Protein AF-A0A5N5SQH8-F1 (afdb_monomer_lite)

Secondary structure (DSSP, 8-state):
-EEGGG--SSPEEEEE-GGG-EE-BTT--S-EEHHHHHHHHTT-TTTTTTGGGTTT-S-EEEEE-TT--EEEETTTEEBSTT---TT--SEE-----S-HHHHHHHHHHHHHHHGGGSSSTT---------HHHHT--TTSS---B-SS-SSGGGSB--S-SHHHHHHHHTT------EEEE---TTTTTTSSEEEE---------SS--HHHHHHHHHHHHHHTTPPB-SS--TT-B-PPP----

Radius of gyration: 25.27 Å; chains: 1; bounding box: 53×50×73 Å

Structure (mmCIF, N/CA/C/O backbone):
data_AF-A0A5N5SQH8-F1
#
_entry.id   AF-A0A5N5SQH8-F1
#
loop_
_atom_site.group_PDB
_atom_site.id
_atom_site.type_symbol
_atom_site.label_atom_id
_atom_site.label_alt_id
_atom_site.label_comp_id
_atom_site.label_asym_id
_atom_site.label_entity_id
_atom_site.label_seq_id
_atom_site.pdbx_PDB_ins_code
_atom_site.Cartn_x
_atom_site.Cartn_y
_atom_site.Cartn_z
_atom_site.occupancy
_atom_site.B_iso_or_equiv
_atom_site.auth_seq_id
_atom_site.auth_comp_id
_atom_site.auth_asym_id
_atom_site.auth_atom_id
_atom_site.pdbx_PDB_model_num
ATOM 1 N N . THR A 1 1 ? -1.188 -4.095 4.494 1.00 91.12 1 THR A N 1
ATOM 2 C CA . THR A 1 1 ? -1.548 -5.490 4.192 1.00 91.12 1 THR A CA 1
ATOM 3 C C . THR A 1 1 ? -3.014 -5.702 4.494 1.00 91.12 1 THR A C 1
ATOM 5 O O . THR A 1 1 ? -3.526 -5.171 5.485 1.00 91.12 1 THR A O 1
ATOM 8 N N . HIS A 1 2 ? -3.675 -6.482 3.645 1.00 95.19 2 HIS A N 1
ATOM 9 C CA . HIS A 1 2 ? -5.119 -6.681 3.611 1.00 95.19 2 HIS A CA 1
ATOM 10 C C . HIS A 1 2 ? -5.458 -8.151 3.328 1.00 95.19 2 HIS A C 1
ATOM 12 O O . HIS A 1 2 ? -4.729 -8.823 2.599 1.00 95.19 2 HIS A O 1
ATOM 18 N N . ASP A 1 3 ? -6.565 -8.647 3.881 1.00 96.81 3 ASP A N 1
ATOM 19 C CA . ASP A 1 3 ? -7.138 -9.938 3.485 1.00 96.81 3 ASP A CA 1
ATOM 20 C C . ASP A 1 3 ? -7.794 -9.800 2.101 1.00 96.81 3 ASP A C 1
ATOM 22 O O . ASP A 1 3 ? -8.829 -9.139 1.966 1.00 96.81 3 ASP A O 1
ATOM 26 N N . LEU A 1 4 ? -7.172 -10.389 1.074 1.00 95.06 4 LEU A N 1
ATOM 27 C CA . LEU A 1 4 ? -7.620 -10.266 -0.315 1.00 95.06 4 LEU A CA 1
ATOM 28 C C . LEU A 1 4 ? -8.998 -10.908 -0.526 1.00 95.06 4 LEU A C 1
ATOM 30 O O . LEU A 1 4 ? -9.766 -10.421 -1.347 1.00 95.06 4 LEU A O 1
ATOM 34 N N . ASP A 1 5 ? -9.354 -11.933 0.255 1.00 95.81 5 ASP A N 1
ATOM 35 C CA . ASP A 1 5 ? -10.638 -12.636 0.119 1.00 95.81 5 ASP A CA 1
ATOM 36 C C . ASP A 1 5 ? -11.835 -11.780 0.573 1.00 95.81 5 ASP A C 1
ATOM 38 O O . ASP A 1 5 ? -12.992 -12.140 0.350 1.00 95.81 5 ASP A O 1
ATOM 42 N N . THR A 1 6 ? -11.567 -10.649 1.233 1.00 95.50 6 THR A N 1
ATOM 43 C CA . THR A 1 6 ? -12.593 -9.739 1.763 1.00 95.50 6 THR A CA 1
ATOM 44 C C . THR A 1 6 ? -12.805 -8.486 0.922 1.00 95.50 6 THR A C 1
ATOM 46 O O . THR A 1 6 ? -13.762 -7.763 1.180 1.00 95.50 6 THR A O 1
ATOM 49 N N . ILE A 1 7 ? -11.946 -8.231 -0.067 1.00 94.81 7 ILE A N 1
ATOM 50 C CA . ILE A 1 7 ? -11.904 -6.989 -0.850 1.00 94.81 7 ILE A CA 1
ATOM 51 C C . ILE A 1 7 ? -12.015 -7.292 -2.347 1.00 94.81 7 ILE A C 1
ATOM 53 O O . ILE A 1 7 ? -11.748 -8.408 -2.784 1.00 9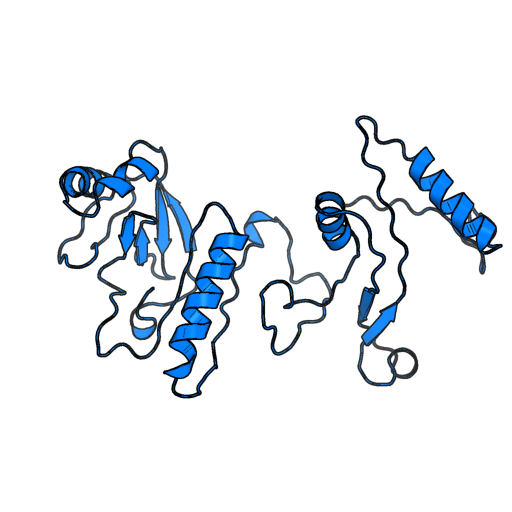4.81 7 ILE A O 1
ATOM 57 N N . ASP A 1 8 ? -12.379 -6.293 -3.153 1.00 93.25 8 ASP A N 1
ATOM 58 C CA . ASP A 1 8 ? -12.598 -6.486 -4.591 1.00 93.25 8 ASP A CA 1
ATOM 59 C C . ASP A 1 8 ? -11.982 -5.338 -5.416 1.00 93.25 8 ASP A C 1
ATOM 61 O O . ASP A 1 8 ? -12.378 -4.178 -5.294 1.00 93.25 8 ASP A O 1
ATOM 65 N N . GLY A 1 9 ? -10.977 -5.636 -6.246 1.00 87.81 9 GLY A N 1
ATOM 66 C CA . GLY A 1 9 ? -10.279 -4.635 -7.076 1.00 87.81 9 GLY A CA 1
ATOM 67 C C . GLY A 1 9 ? -11.083 -4.246 -8.327 1.00 87.81 9 GLY A C 1
ATOM 68 O O . GLY A 1 9 ? -11.973 -4.988 -8.687 1.00 87.81 9 GLY A O 1
ATOM 69 N N . PRO A 1 10 ? -10.817 -3.164 -9.077 1.00 90.62 10 PRO A N 1
ATOM 70 C CA . PRO A 1 10 ? -9.641 -2.320 -8.978 1.00 90.62 10 PRO A CA 1
ATOM 71 C C . PRO A 1 10 ? -9.636 -1.513 -7.686 1.00 90.62 10 PRO A C 1
ATOM 73 O O . PRO A 1 10 ? -10.684 -1.145 -7.159 1.00 90.62 10 PRO A O 1
ATOM 76 N N . PHE A 1 11 ? -8.432 -1.263 -7.184 1.00 89.06 11 PHE A N 1
ATOM 77 C CA . PHE A 1 11 ? -8.211 -0.456 -5.995 1.00 89.06 11 PHE A CA 1
ATOM 78 C C . PHE A 1 11 ? -7.797 0.954 -6.401 1.00 89.06 11 PHE A C 1
ATOM 80 O O . PHE A 1 11 ? -7.049 1.135 -7.361 1.00 89.06 11 PHE A O 1
ATOM 87 N N . THR A 1 12 ? -8.253 1.957 -5.661 1.00 90.19 12 THR A N 1
ATOM 88 C CA . THR A 1 12 ? -7.940 3.363 -5.933 1.00 90.19 12 THR A CA 1
ATOM 89 C C . THR A 1 12 ? -7.164 3.959 -4.773 1.00 90.19 12 THR A C 1
ATOM 91 O O . THR A 1 12 ? -7.601 3.867 -3.627 1.00 90.19 12 THR A O 1
ATOM 94 N N . TYR A 1 13 ? -6.041 4.608 -5.077 1.00 89.38 13 TYR A N 1
ATOM 95 C CA . TYR A 1 13 ? -5.303 5.451 -4.141 1.00 89.38 13 TYR A CA 1
ATOM 96 C C . TYR A 1 13 ? -5.558 6.924 -4.471 1.00 89.38 13 TYR A C 1
ATOM 98 O O . TYR A 1 13 ? -5.129 7.415 -5.513 1.00 89.38 13 TYR A O 1
ATOM 106 N N . ASP A 1 14 ? -6.261 7.622 -3.584 1.00 87.62 14 ASP A N 1
ATOM 107 C CA . ASP A 1 14 ? -6.713 9.006 -3.779 1.00 87.62 14 ASP A CA 1
ATOM 108 C C . ASP A 1 14 ? -6.474 9.837 -2.504 1.00 87.62 14 ASP A C 1
ATOM 110 O O . ASP A 1 14 ? -6.107 9.296 -1.460 1.00 87.62 14 ASP A O 1
ATOM 114 N N . ALA A 1 15 ? -6.671 11.155 -2.564 1.00 89.38 15 ALA A N 1
ATOM 115 C CA . ALA A 1 15 ? -6.632 12.046 -1.413 1.00 89.38 15 ALA A CA 1
ATOM 116 C C . ALA A 1 15 ? -7.918 12.882 -1.320 1.00 89.38 15 ALA A C 1
ATOM 118 O O . ALA A 1 15 ? -8.233 13.674 -2.206 1.00 89.38 15 ALA A O 1
ATOM 119 N N . GLN A 1 16 ? -8.653 12.751 -0.211 1.00 91.44 16 GLN A N 1
ATOM 120 C CA . GLN A 1 16 ? -9.957 13.401 -0.030 1.00 91.44 16 GLN A CA 1
ATOM 121 C C . GLN A 1 16 ? -10.001 14.278 1.225 1.00 91.44 16 GLN A C 1
ATOM 123 O O . GLN A 1 16 ? -9.260 14.029 2.178 1.00 91.44 16 GLN A O 1
ATOM 128 N N . PRO A 1 17 ? -10.879 15.300 1.271 1.00 95.50 17 PRO A N 1
ATOM 129 C CA . PRO A 1 17 ? -11.094 16.066 2.489 1.00 95.50 17 PRO A CA 1
ATOM 130 C C . PRO A 1 17 ? -11.517 15.141 3.638 1.00 95.50 17 PRO A C 1
ATOM 132 O O . PRO A 1 17 ? -12.389 14.291 3.429 1.00 95.50 17 PRO A O 1
ATOM 135 N N . PRO A 1 18 ? -10.994 15.326 4.860 1.00 94.25 18 PRO A N 1
ATOM 136 C CA . PRO A 1 18 ? -11.192 14.382 5.963 1.00 94.25 18 PRO A CA 1
ATOM 137 C C . PRO A 1 18 ? -12.666 14.143 6.306 1.00 94.25 18 PRO A C 1
ATOM 139 O O . PRO A 1 18 ? -13.082 13.018 6.565 1.00 94.25 18 PRO A O 1
ATOM 142 N N . LYS A 1 19 ? -13.495 15.185 6.177 1.00 94.50 19 LYS A N 1
ATOM 143 C CA . LYS A 1 19 ? -14.950 15.136 6.397 1.00 94.50 19 LYS A CA 1
ATOM 144 C C . LYS A 1 19 ? -15.709 14.216 5.432 1.00 94.50 19 LYS A C 1
ATOM 146 O O . LYS A 1 19 ? -16.852 13.866 5.721 1.00 94.50 19 LYS A O 1
ATOM 151 N N . LYS A 1 20 ? -15.114 13.879 4.280 1.00 94.56 20 LYS A N 1
ATOM 152 C CA . LYS A 1 20 ?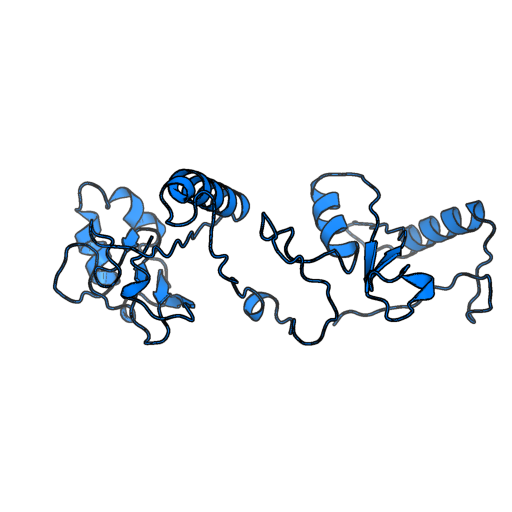 -15.686 12.987 3.256 1.00 94.56 20 LYS A CA 1
ATOM 153 C C . LYS A 1 20 ? -15.228 11.533 3.406 1.00 94.56 20 LYS A C 1
ATOM 155 O O . LYS A 1 20 ? -15.736 10.664 2.702 1.00 94.56 20 LYS A O 1
ATOM 160 N N . ILE A 1 21 ? -14.288 11.256 4.307 1.00 96.00 21 ILE A N 1
ATOM 161 C CA . ILE A 1 21 ? -13.777 9.908 4.541 1.00 96.00 21 ILE A CA 1
ATOM 162 C C . ILE A 1 21 ? -14.471 9.356 5.783 1.00 96.00 21 ILE A C 1
ATOM 164 O O . ILE A 1 21 ? -14.394 9.938 6.862 1.00 96.00 21 ILE A O 1
ATOM 168 N N . THR A 1 22 ? -15.181 8.243 5.628 1.00 95.88 22 THR A N 1
ATOM 169 C CA . THR A 1 22 ? -15.853 7.531 6.720 1.00 95.88 22 THR A CA 1
ATOM 170 C C . THR A 1 22 ? -15.589 6.048 6.557 1.00 95.88 22 THR A C 1
ATOM 172 O O . THR A 1 22 ? -15.770 5.519 5.459 1.00 95.88 22 THR A O 1
ATOM 175 N N . PHE A 1 23 ? -15.116 5.406 7.622 1.00 95.81 23 PHE A N 1
ATOM 176 C CA . PHE A 1 23 ? -14.808 3.981 7.615 1.00 95.81 23 PHE A CA 1
ATOM 177 C C . PHE A 1 23 ? -14.734 3.404 9.027 1.00 95.81 23 PHE A C 1
ATOM 179 O O . PHE A 1 23 ? -14.730 4.144 10.011 1.00 95.81 23 PHE A O 1
ATOM 186 N N . ILE A 1 24 ? -14.657 2.076 9.110 1.00 96.31 24 ILE A N 1
ATOM 187 C CA . ILE A 1 24 ? -14.438 1.343 10.358 1.00 96.31 24 ILE A CA 1
ATOM 188 C C . ILE A 1 24 ? -12.931 1.063 10.487 1.00 96.31 24 ILE A C 1
ATOM 190 O O . ILE A 1 24 ? -12.417 0.218 9.746 1.00 96.31 24 ILE A O 1
ATOM 194 N N . PRO A 1 25 ? -12.201 1.744 11.386 1.00 95.00 25 PRO A N 1
ATOM 195 C CA . PRO A 1 25 ? -10.772 1.526 11.581 1.00 95.00 25 PRO A CA 1
ATOM 196 C C . PRO A 1 25 ? -10.499 0.185 12.266 1.00 95.00 25 PRO A C 1
ATOM 198 O O . PRO A 1 25 ? -11.374 -0.401 12.906 1.00 95.00 25 PRO A O 1
ATOM 201 N N . LEU A 1 26 ? -9.266 -0.303 12.132 1.00 93.06 26 LEU A N 1
ATOM 202 C CA . LEU A 1 26 ? -8.832 -1.590 12.667 1.00 93.06 26 LEU A CA 1
ATOM 203 C C . LEU A 1 26 ? -9.224 -1.767 14.145 1.00 93.06 26 LEU A C 1
ATOM 205 O O . LEU A 1 26 ? -9.002 -0.883 14.970 1.00 93.06 26 LEU A O 1
ATOM 209 N N . ASN A 1 27 ? -9.768 -2.941 14.481 1.00 88.94 27 ASN A N 1
ATOM 210 C CA . ASN A 1 27 ? -10.212 -3.301 15.835 1.00 88.94 27 ASN A CA 1
ATOM 211 C C . ASN A 1 27 ? -11.369 -2.451 16.390 1.00 88.94 27 ASN A C 1
ATOM 213 O O . ASN A 1 27 ? -11.591 -2.440 17.600 1.00 88.94 27 ASN A O 1
ATOM 217 N N . ARG A 1 28 ? -12.131 -1.774 15.526 1.00 90.94 28 ARG A N 1
ATOM 218 C CA . ARG A 1 28 ? -13.393 -1.115 15.885 1.00 90.94 28 ARG A CA 1
ATOM 219 C C . ARG A 1 28 ? -14.572 -1.754 15.154 1.00 90.94 28 ARG A C 1
ATOM 221 O O . ARG A 1 28 ? -14.402 -2.493 14.186 1.00 90.94 28 ARG A O 1
ATOM 228 N N . SER A 1 29 ? -15.771 -1.466 15.649 1.00 91.12 29 SER A N 1
ATOM 229 C CA . SER A 1 29 ? -17.049 -1.933 15.096 1.00 91.12 29 SER A CA 1
ATOM 230 C C . SER A 1 29 ? -17.882 -0.818 14.465 1.00 91.12 29 SER A C 1
ATOM 232 O O . SER A 1 29 ? -18.813 -1.106 13.720 1.00 91.12 29 SER A O 1
ATOM 234 N N . GLU A 1 30 ? -17.569 0.442 14.762 1.00 93.81 30 GLU A N 1
ATOM 235 C CA . GLU A 1 30 ? -18.372 1.593 14.353 1.00 93.81 30 GLU A CA 1
ATOM 236 C C . GLU A 1 30 ? -17.671 2.419 13.278 1.00 93.81 30 GLU A C 1
ATOM 238 O O . GLU A 1 30 ? -16.442 2.511 13.231 1.00 93.81 30 GLU A O 1
ATOM 243 N N . ASN A 1 31 ? -18.478 3.016 12.400 1.00 95.00 31 ASN A N 1
ATOM 244 C CA . ASN A 1 31 ? -17.997 3.947 11.391 1.00 95.00 31 ASN A CA 1
ATOM 245 C C . ASN A 1 31 ? -17.657 5.288 12.036 1.00 95.00 31 ASN A C 1
ATOM 247 O O . ASN A 1 31 ? -18.469 5.858 12.762 1.00 95.00 31 ASN A O 1
ATOM 251 N N . ILE A 1 32 ? -16.494 5.825 11.688 1.00 96.06 32 ILE A N 1
ATOM 252 C CA . ILE A 1 32 ? -16.019 7.121 12.162 1.00 96.06 32 ILE A CA 1
ATOM 253 C C . ILE A 1 32 ? -15.475 7.933 10.988 1.00 96.06 32 ILE A C 1
ATOM 255 O O . ILE A 1 32 ? -14.986 7.390 9.991 1.00 96.06 32 ILE A O 1
ATOM 259 N N . LYS A 1 33 ? -15.603 9.256 11.085 1.00 96.56 33 LYS A N 1
ATOM 260 C CA . LYS A 1 33 ? -15.020 10.179 10.112 1.00 96.56 33 LYS A CA 1
ATOM 261 C C . LYS A 1 33 ? -13.533 10.376 10.377 1.00 96.56 33 LYS A C 1
ATOM 263 O O . LYS A 1 33 ? -13.100 10.341 11.524 1.00 96.56 33 LYS A O 1
ATOM 268 N N . ALA A 1 34 ? -12.751 10.608 9.326 1.00 95.25 34 ALA A N 1
ATOM 269 C CA . ALA A 1 34 ? -11.297 10.691 9.456 1.00 95.25 34 ALA A CA 1
ATOM 270 C C . ALA A 1 34 ? -10.802 11.903 10.274 1.00 95.25 34 ALA A C 1
ATOM 272 O O . ALA A 1 34 ? -9.727 11.830 10.863 1.00 95.25 34 ALA A O 1
ATOM 273 N N . ASP A 1 35 ? -11.562 13.003 10.329 1.00 93.75 35 ASP A N 1
ATOM 274 C CA . ASP A 1 35 ? -11.264 14.149 11.200 1.00 93.75 35 ASP A CA 1
ATOM 275 C C . ASP A 1 35 ? -11.399 13.778 12.681 1.00 93.75 35 ASP A C 1
ATOM 277 O O . ASP A 1 35 ? -10.433 13.908 13.431 1.00 93.75 35 ASP A O 1
ATOM 281 N N . LEU A 1 36 ? -12.552 13.226 13.067 1.00 94.75 36 LEU A N 1
ATOM 282 C CA . LEU A 1 36 ? -12.815 12.773 14.438 1.00 94.75 36 LEU A CA 1
ATOM 283 C C . LEU A 1 36 ? -11.863 11.644 14.857 1.00 94.75 36 LEU A C 1
ATOM 285 O O . LEU A 1 36 ? -11.343 11.641 15.970 1.00 94.75 36 LEU A O 1
ATOM 289 N N . LEU A 1 37 ? -11.567 10.720 13.939 1.00 94.50 37 LEU A N 1
ATOM 290 C CA . LEU A 1 37 ? -10.634 9.624 14.185 1.00 94.50 37 LEU A CA 1
ATOM 291 C C . LEU A 1 37 ? -9.242 10.133 14.581 1.00 94.50 37 LEU A C 1
ATOM 293 O O . LEU A 1 37 ? -8.651 9.614 15.519 1.00 94.50 37 LEU A O 1
ATOM 297 N N . LEU A 1 38 ? -8.697 11.141 13.894 1.00 93.50 38 LEU A N 1
ATOM 298 C CA . LEU A 1 38 ? -7.370 11.671 14.233 1.00 93.50 38 LEU A CA 1
ATOM 299 C C . LEU A 1 38 ? -7.348 12.458 15.543 1.00 93.50 38 LEU A C 1
ATOM 301 O O . LEU A 1 38 ? -6.296 12.535 16.181 1.00 93.50 38 LEU A O 1
ATOM 305 N N . GLU A 1 39 ? -8.471 13.055 15.943 1.00 93.25 39 GLU A N 1
ATOM 306 C CA . GLU A 1 39 ? -8.604 13.658 17.269 1.00 93.25 39 GLU A CA 1
ATOM 307 C C . GLU A 1 39 ? -8.508 12.579 18.352 1.00 93.25 39 GLU A C 1
ATOM 309 O O . GLU A 1 39 ? -7.665 12.691 19.243 1.00 93.25 39 GLU A O 1
ATOM 314 N N . GLU A 1 40 ? -9.254 11.479 18.217 1.00 92.38 40 GLU A N 1
ATOM 315 C CA . GLU A 1 40 ? -9.176 10.346 19.148 1.00 92.38 40 GLU A CA 1
ATOM 316 C C . GLU A 1 40 ? -7.780 9.704 19.171 1.00 92.38 40 GLU A C 1
ATOM 318 O O . GLU A 1 40 ? -7.197 9.497 20.238 1.00 92.38 40 GLU A O 1
ATOM 323 N N . LEU A 1 41 ? -7.202 9.444 17.994 1.00 92.88 41 LEU A N 1
ATOM 324 C CA . LEU A 1 41 ? -5.882 8.821 17.865 1.00 92.88 41 LEU A CA 1
ATOM 325 C C . LEU A 1 41 ? -4.737 9.715 18.355 1.00 92.88 41 LEU A C 1
ATOM 327 O O . LEU A 1 41 ? -3.644 9.212 18.611 1.00 92.88 41 LEU A O 1
ATOM 331 N N . SER A 1 42 ? -4.959 11.021 18.536 1.00 92.38 42 SER A N 1
ATOM 332 C CA . SER A 1 42 ? -3.943 11.911 19.113 1.00 92.38 42 SER A CA 1
ATOM 333 C C . SER A 1 42 ? -3.655 11.620 20.592 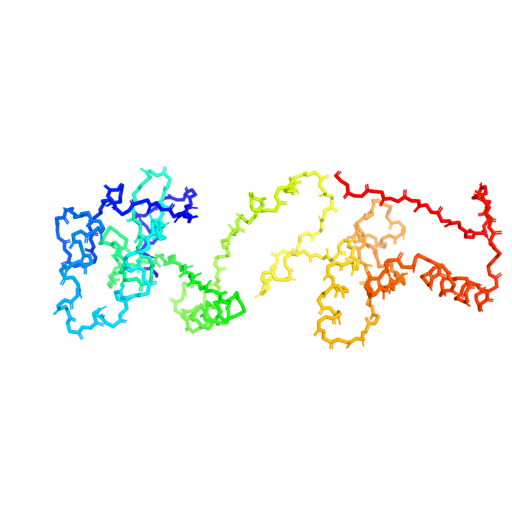1.00 92.38 42 SER A C 1
ATOM 335 O O . SER A 1 42 ? -2.596 11.994 21.100 1.00 92.38 42 SER A O 1
ATOM 337 N N . HIS A 1 43 ? -4.562 10.901 21.259 1.00 91.12 43 HIS A N 1
ATOM 338 C CA . HIS A 1 43 ? -4.407 10.427 22.632 1.00 91.12 43 HIS A CA 1
ATOM 339 C C . HIS A 1 43 ? -3.986 8.950 22.721 1.00 91.12 43 HIS A C 1
ATOM 341 O O . HIS A 1 43 ? -3.754 8.453 23.823 1.00 91.12 43 HIS A O 1
ATOM 347 N N . ASP A 1 44 ? -3.865 8.250 21.588 1.00 92.81 44 ASP A N 1
ATOM 348 C CA . ASP A 1 44 ? -3.463 6.843 21.540 1.00 92.81 44 ASP A CA 1
ATOM 349 C C . ASP A 1 44 ? -1.966 6.674 21.846 1.00 92.81 44 ASP A C 1
ATOM 351 O O . ASP A 1 44 ? -1.127 7.449 21.386 1.00 92.81 44 ASP A O 1
ATOM 355 N N . SER A 1 45 ? -1.599 5.647 22.615 1.00 90.56 45 SER A N 1
ATOM 356 C CA . SER A 1 45 ? -0.209 5.438 23.040 1.00 90.56 45 SER A CA 1
ATOM 357 C C . SER A 1 45 ? 0.744 5.098 21.894 1.00 90.56 45 SER A C 1
ATOM 359 O O . SER A 1 45 ? 1.929 5.412 21.991 1.00 90.56 45 SER A O 1
ATOM 361 N N . HIS A 1 46 ? 0.248 4.473 20.825 1.00 89.06 46 HIS A N 1
ATOM 362 C CA . HIS A 1 46 ? 1.053 3.991 19.703 1.00 89.06 46 HIS A CA 1
ATOM 363 C C . HIS A 1 46 ? 0.891 4.857 18.456 1.00 89.06 46 HIS A C 1
ATOM 365 O O . HIS A 1 46 ? 1.861 5.085 17.735 1.00 89.06 46 HIS A O 1
ATOM 371 N N . LEU A 1 47 ? -0.323 5.344 18.192 1.00 91.75 47 LEU A N 1
ATOM 372 C CA . LEU A 1 47 ? -0.639 6.032 16.941 1.00 91.75 47 LEU A CA 1
ATOM 373 C C . LEU A 1 47 ? -0.442 7.551 17.001 1.00 91.75 47 LEU A C 1
ATOM 375 O O . LEU A 1 47 ? -0.276 8.171 15.947 1.00 91.75 47 LEU A O 1
ATOM 379 N N . ARG A 1 48 ? -0.368 8.154 18.199 1.00 92.69 48 ARG A N 1
ATOM 380 C CA . ARG A 1 48 ? -0.206 9.613 18.361 1.00 92.69 48 ARG A CA 1
ATOM 381 C C . ARG A 1 48 ? 1.008 10.197 17.637 1.00 92.69 48 ARG A C 1
ATOM 383 O O . ARG A 1 48 ? 0.969 11.355 17.243 1.00 92.69 48 ARG A O 1
ATOM 390 N N . GLU A 1 49 ? 2.077 9.421 17.463 1.00 93.56 49 GLU A N 1
ATOM 391 C CA . GLU A 1 49 ? 3.314 9.874 16.810 1.00 93.56 49 GLU A CA 1
ATOM 392 C C . GLU A 1 49 ? 3.153 10.006 15.288 1.00 93.56 49 GLU A C 1
ATOM 394 O O . GLU A 1 49 ? 3.816 10.834 14.666 1.00 93.56 49 GLU A O 1
ATOM 399 N N . TYR A 1 50 ? 2.227 9.246 14.694 1.00 92.38 50 TYR A N 1
ATOM 400 C CA . TYR A 1 50 ? 1.961 9.257 13.253 1.00 92.38 50 TYR A CA 1
ATOM 401 C C . TYR A 1 50 ? 0.870 10.256 12.862 1.00 92.38 50 TYR A C 1
ATOM 403 O O . TYR A 1 50 ? 0.866 10.753 11.736 1.00 92.38 50 TYR A O 1
ATOM 411 N N . VAL A 1 51 ? -0.035 10.597 13.787 1.00 93.88 51 VAL A N 1
ATOM 412 C CA . VAL A 1 51 ? -1.132 11.557 13.570 1.00 93.88 51 VAL A CA 1
ATOM 413 C C . VAL A 1 51 ? -0.657 12.877 12.923 1.00 93.88 51 VAL A C 1
ATOM 415 O O . VAL A 1 51 ? -1.254 13.273 11.917 1.00 93.88 51 VAL A O 1
ATOM 418 N N . PRO A 1 52 ? 0.432 13.536 13.379 1.00 94.31 52 PRO A N 1
ATOM 419 C CA . PRO A 1 52 ? 0.918 14.786 12.784 1.00 94.31 52 PRO A CA 1
ATOM 420 C C . PRO A 1 52 ? 1.359 14.686 11.317 1.00 94.31 52 PRO A C 1
ATOM 422 O O . PRO A 1 52 ? 1.511 15.714 10.663 1.00 94.31 52 PRO A O 1
ATOM 425 N N . ILE A 1 53 ? 1.571 13.479 10.772 1.00 90.38 53 ILE A N 1
ATOM 426 C CA . ILE A 1 53 ? 2.013 13.307 9.378 1.00 90.38 53 ILE A CA 1
ATOM 427 C C . ILE A 1 53 ? 0.954 13.821 8.398 1.00 90.38 53 ILE A C 1
ATOM 429 O O . ILE A 1 53 ? 1.295 14.373 7.344 1.00 90.38 53 ILE A O 1
ATOM 433 N N . ILE A 1 54 ? -0.325 13.629 8.731 1.00 91.00 54 ILE A N 1
ATOM 434 C CA . ILE A 1 54 ? -1.443 14.051 7.882 1.00 91.00 54 ILE A CA 1
ATOM 435 C C . ILE A 1 54 ? -2.399 15.026 8.561 1.00 91.00 54 ILE A C 1
ATOM 437 O O . ILE A 1 54 ? -3.109 15.717 7.840 1.00 91.00 54 ILE A O 1
ATOM 441 N N . LYS A 1 55 ? -2.408 15.123 9.897 1.00 90.06 55 LYS A N 1
ATOM 442 C CA . LYS A 1 55 ? -3.281 16.056 10.621 1.00 90.06 55 LYS A CA 1
ATOM 443 C C . LYS A 1 55 ? -3.109 17.489 10.098 1.00 90.06 55 LYS A C 1
ATOM 445 O O . LYS A 1 55 ? -2.011 17.898 9.732 1.00 90.06 55 LYS A O 1
ATOM 450 N N . ASP A 1 56 ? -4.224 18.209 10.002 1.00 89.44 56 ASP A N 1
ATOM 451 C CA . ASP A 1 56 ? -4.334 19.590 9.500 1.00 89.44 56 ASP A CA 1
ATOM 452 C C . ASP A 1 56 ? -4.049 19.784 7.998 1.00 89.44 56 ASP A C 1
ATOM 454 O O . ASP A 1 56 ? -4.156 20.899 7.479 1.00 89.44 56 ASP A O 1
ATOM 458 N N . LYS A 1 57 ? -3.755 18.710 7.251 1.00 91.50 57 LYS A N 1
ATOM 459 C CA . LYS A 1 57 ? -3.680 18.778 5.786 1.00 91.50 57 LYS A CA 1
ATOM 460 C C . LYS A 1 57 ? -5.081 18.866 5.167 1.00 91.50 57 LYS A C 1
ATOM 462 O O . LYS A 1 57 ? -6.023 18.257 5.672 1.00 91.50 57 LYS A O 1
ATOM 467 N N . PRO A 1 58 ? -5.234 19.567 4.027 1.00 91.88 58 PRO A N 1
ATOM 468 C CA . PRO A 1 58 ? -6.536 19.729 3.375 1.00 91.88 58 PRO A CA 1
ATOM 469 C C . PRO A 1 58 ? -7.117 18.415 2.832 1.00 91.88 58 PRO A C 1
ATOM 471 O O . PRO A 1 58 ? -8.335 18.291 2.704 1.00 91.88 58 PRO A O 1
ATOM 474 N N . PHE A 1 59 ? -6.257 17.441 2.525 1.00 93.06 59 PHE A N 1
ATOM 475 C CA . PHE A 1 59 ? -6.629 16.139 1.981 1.00 93.06 59 PHE A CA 1
ATOM 476 C C . PHE A 1 59 ? -5.848 15.032 2.680 1.00 93.06 59 PHE A C 1
ATOM 478 O O . PHE A 1 59 ? -4.639 15.172 2.891 1.00 93.06 59 PHE A O 1
ATOM 485 N N . TYR A 1 60 ? -6.527 13.932 3.002 1.00 94.06 60 TYR A N 1
ATOM 486 C CA . TYR A 1 60 ? -5.913 12.730 3.557 1.00 94.06 60 TYR A CA 1
ATOM 487 C C . TYR A 1 60 ? -5.898 11.620 2.515 1.00 94.06 60 TYR A C 1
ATOM 489 O O . TYR A 1 60 ? -6.900 11.443 1.814 1.00 94.06 60 TYR A O 1
ATOM 497 N N . PRO A 1 61 ? -4.786 10.877 2.411 1.00 93.38 61 PRO A N 1
ATOM 498 C CA . PRO A 1 61 ? -4.694 9.767 1.483 1.00 93.38 61 PRO A CA 1
ATOM 499 C C . PRO A 1 61 ? -5.603 8.626 1.949 1.00 93.38 61 PRO A C 1
ATOM 501 O O . PRO A 1 61 ? -5.713 8.346 3.142 1.00 93.38 61 PRO A O 1
ATOM 504 N N . VAL A 1 62 ? -6.248 7.960 1.002 1.00 94.06 62 VAL A N 1
ATOM 505 C CA . VAL A 1 62 ? -7.191 6.875 1.253 1.00 94.06 62 VAL A CA 1
ATOM 506 C C . VAL A 1 62 ? -7.057 5.828 0.157 1.00 94.06 62 VAL A C 1
ATOM 508 O O . VAL A 1 62 ? -6.910 6.166 -1.018 1.00 94.06 62 VAL A O 1
ATOM 511 N N . ILE A 1 63 ? -7.106 4.556 0.548 1.00 93.88 63 ILE A N 1
ATOM 512 C CA . ILE A 1 63 ? -7.187 3.435 -0.389 1.00 93.88 63 ILE A CA 1
ATOM 513 C C . ILE A 1 63 ? -8.609 2.885 -0.359 1.00 93.88 63 ILE A C 1
ATOM 515 O O . ILE A 1 63 ? -9.165 2.675 0.724 1.00 93.88 63 ILE A O 1
ATOM 519 N N . ARG A 1 64 ? -9.199 2.662 -1.534 1.00 93.25 64 ARG A N 1
ATOM 520 C CA . ARG A 1 64 ? -10.546 2.101 -1.695 1.00 93.25 64 ARG A CA 1
ATOM 521 C C . ARG A 1 64 ? -10.559 0.912 -2.639 1.00 93.25 64 ARG A C 1
ATOM 523 O O . ARG A 1 64 ? -9.686 0.798 -3.491 1.00 93.25 64 ARG A O 1
ATOM 530 N N . ASP A 1 65 ? -11.563 0.066 -2.484 1.00 93.44 65 ASP A N 1
ATOM 531 C CA . ASP A 1 65 ? -11.899 -1.003 -3.422 1.00 93.44 65 ASP A CA 1
ATOM 532 C C . ASP A 1 65 ? -12.893 -0.528 -4.503 1.00 93.44 65 ASP A C 1
ATOM 534 O O . ASP A 1 65 ? -13.314 0.638 -4.504 1.00 93.44 65 ASP A O 1
ATOM 538 N N . ARG A 1 66 ? -13.304 -1.426 -5.411 1.00 90.81 66 ARG A N 1
ATOM 539 C CA . ARG A 1 66 ? -14.240 -1.090 -6.500 1.00 90.81 66 ARG A CA 1
ATOM 540 C C . ARG A 1 66 ? -15.616 -0.633 -6.011 1.00 90.81 66 ARG A C 1
ATOM 542 O O . ARG A 1 66 ? -16.328 0.060 -6.734 1.00 90.81 66 ARG A O 1
ATOM 549 N N . HIS A 1 67 ? -16.001 -1.041 -4.802 1.00 92.19 67 HIS A N 1
ATOM 550 C CA . HIS A 1 67 ? -17.281 -0.709 -4.174 1.00 92.19 67 HIS A CA 1
ATOM 551 C C . HIS A 1 67 ? -17.195 0.595 -3.369 1.00 92.19 67 HIS A C 1
ATOM 553 O O . HIS A 1 67 ? -18.182 1.039 -2.783 1.00 92.19 67 HIS A O 1
ATOM 559 N N . GLY A 1 68 ? -16.020 1.232 -3.348 1.00 89.31 68 GLY A N 1
ATOM 560 C CA . GLY A 1 68 ? -15.753 2.458 -2.611 1.00 89.31 68 GLY A CA 1
ATOM 561 C C . GLY A 1 68 ? -15.508 2.240 -1.117 1.00 89.31 68 GLY A C 1
ATOM 562 O O . GLY A 1 68 ? -15.430 3.225 -0.376 1.00 89.31 68 GLY A O 1
ATOM 563 N N . VAL A 1 69 ? -15.365 0.996 -0.654 1.00 94.38 69 VAL A N 1
ATOM 564 C CA . VAL A 1 69 ? -15.053 0.668 0.741 1.00 94.38 69 VAL A CA 1
ATOM 565 C C . VAL A 1 69 ? -13.619 1.085 1.044 1.00 94.38 69 VAL A C 1
ATOM 567 O O . VAL A 1 69 ? -12.701 0.803 0.281 1.00 94.38 69 VAL A O 1
ATOM 570 N N . VAL A 1 70 ? -13.412 1.784 2.162 1.00 95.12 70 VAL A N 1
ATOM 571 C CA . VAL A 1 70 ? -12.072 2.210 2.585 1.00 95.12 70 VAL A CA 1
ATOM 572 C C . VAL A 1 70 ? -11.295 1.018 3.130 1.00 95.12 70 VAL A C 1
ATOM 574 O O . VAL A 1 70 ? -11.691 0.411 4.128 1.00 95.12 70 VAL A O 1
ATOM 577 N N . LEU A 1 71 ? -10.153 0.745 2.509 1.00 94.75 71 LEU A N 1
ATOM 578 C CA . LEU A 1 71 ? -9.218 -0.294 2.923 1.00 94.75 71 LEU A CA 1
ATOM 579 C C . LEU A 1 71 ? -8.216 0.229 3.945 1.00 94.75 71 LEU A C 1
ATOM 581 O O . LEU A 1 71 ? -7.920 -0.453 4.922 1.00 94.75 71 LEU A O 1
ATOM 585 N N . SER A 1 72 ? -7.703 1.444 3.757 1.00 94.38 72 SER A N 1
ATOM 586 C CA . SER A 1 72 ? -6.760 2.064 4.687 1.00 94.38 72 SER A CA 1
ATOM 587 C C . SER A 1 72 ? -6.755 3.584 4.579 1.00 94.38 72 SER A C 1
ATOM 589 O O . SER A 1 72 ? -7.140 4.169 3.561 1.00 94.38 72 SER A O 1
ATOM 591 N N . LEU A 1 73 ? -6.283 4.212 5.656 1.00 95.06 73 LEU A N 1
ATOM 592 C CA . LEU A 1 73 ? -5.974 5.633 5.750 1.00 95.06 73 LEU A CA 1
ATOM 593 C C . LEU A 1 73 ? -4.465 5.793 6.019 1.00 95.06 73 LEU A C 1
ATOM 595 O O . LEU A 1 73 ? -4.063 5.933 7.181 1.00 95.06 73 LEU A O 1
ATOM 599 N N . PRO A 1 74 ? -3.600 5.723 4.990 1.00 92.50 74 PRO A N 1
ATOM 600 C CA . PRO A 1 74 ? -2.161 5.846 5.191 1.00 92.50 74 PRO A CA 1
ATOM 601 C C . PRO A 1 74 ? -1.761 7.209 5.792 1.00 92.50 74 PRO A C 1
ATOM 603 O O . PRO A 1 74 ? -2.423 8.215 5.553 1.00 92.50 74 PRO A O 1
ATOM 606 N N . PRO A 1 75 ? -0.670 7.307 6.564 1.00 90.81 75 PRO A N 1
ATOM 607 C CA . PRO A 1 75 ? 0.123 6.232 7.159 1.00 90.81 75 PRO A CA 1
ATOM 608 C C . PRO A 1 75 ? -0.430 5.781 8.529 1.00 90.81 75 PRO A C 1
ATOM 610 O O . PRO A 1 75 ? 0.325 5.293 9.361 1.00 90.81 75 PRO A O 1
ATOM 613 N N . ILE A 1 76 ? -1.712 6.028 8.816 1.00 93.94 76 ILE A N 1
ATOM 614 C CA . ILE A 1 76 ? -2.250 5.988 10.180 1.00 93.94 76 ILE A CA 1
ATOM 615 C C . ILE A 1 76 ? -2.770 4.606 10.552 1.00 93.94 76 ILE A C 1
ATOM 617 O O . ILE A 1 76 ? -2.311 4.018 11.528 1.00 93.94 76 ILE A O 1
ATOM 621 N N . ILE A 1 77 ? -3.770 4.103 9.827 1.00 94.25 77 ILE A N 1
ATOM 622 C CA . ILE A 1 77 ? -4.458 2.872 10.220 1.00 94.25 77 ILE A CA 1
ATOM 623 C C . ILE A 1 77 ? -5.158 2.208 9.034 1.00 94.25 77 ILE A C 1
ATOM 625 O O . ILE A 1 77 ? -5.660 2.875 8.127 1.00 94.25 77 ILE A O 1
ATOM 629 N N . ASN A 1 78 ? -5.232 0.880 9.075 1.00 95.62 78 ASN A N 1
ATOM 630 C CA . ASN A 1 78 ? -6.007 0.090 8.123 1.00 95.62 78 ASN A CA 1
ATOM 631 C C . ASN A 1 78 ? -7.479 -0.006 8.552 1.00 95.62 78 ASN A C 1
ATOM 633 O O . ASN A 1 78 ? -7.837 0.231 9.707 1.00 95.62 78 ASN A O 1
ATOM 637 N N . GLY A 1 79 ? -8.347 -0.357 7.614 1.00 94.56 79 GLY A N 1
ATOM 638 C CA . GLY A 1 79 ? -9.750 -0.651 7.860 1.00 94.56 79 GLY A CA 1
ATOM 639 C C . GLY A 1 79 ? -9.936 -2.038 8.472 1.00 94.56 79 GLY A C 1
ATOM 640 O O . GLY A 1 79 ? -9.191 -2.978 8.186 1.00 94.56 79 GLY A O 1
ATOM 641 N N . ASN A 1 80 ? -10.965 -2.182 9.305 1.00 95.62 80 ASN A N 1
ATOM 642 C CA . ASN A 1 80 ? -11.326 -3.466 9.905 1.00 95.62 80 ASN A CA 1
ATOM 643 C C . ASN A 1 80 ? -11.906 -4.455 8.881 1.00 95.62 80 ASN A C 1
ATOM 645 O O . ASN A 1 80 ? -11.831 -5.660 9.094 1.00 95.62 80 ASN A O 1
ATOM 649 N N . HIS A 1 81 ? -12.466 -3.947 7.779 1.00 93.56 81 HIS A N 1
ATOM 650 C CA . HIS A 1 81 ? -13.054 -4.744 6.701 1.00 93.56 81 HIS A CA 1
ATOM 651 C C . HIS A 1 81 ? -12.060 -5.750 6.107 1.00 93.56 81 HIS A C 1
ATOM 653 O O . HIS A 1 81 ? -12.382 -6.922 5.974 1.00 93.56 81 HIS A O 1
ATOM 659 N N . SER A 1 82 ? -10.835 -5.295 5.855 1.00 95.00 82 SER A N 1
ATOM 660 C CA . SER A 1 82 ? -9.759 -6.067 5.233 1.00 95.00 82 SER A CA 1
ATOM 661 C C . SER A 1 82 ? -8.758 -6.644 6.238 1.00 95.00 82 SER A C 1
ATOM 663 O O . SER A 1 82 ? -7.570 -6.786 5.937 1.00 95.00 82 SER A O 1
ATOM 665 N N . LYS A 1 83 ? -9.180 -6.850 7.489 1.00 96.06 83 LYS A N 1
ATOM 666 C CA . LYS A 1 83 ? -8.284 -7.239 8.581 1.00 96.06 83 LYS A CA 1
ATOM 667 C C . LYS A 1 83 ? -7.752 -8.659 8.373 1.00 96.06 83 LYS A C 1
ATOM 669 O O . LYS A 1 83 ? -8.524 -9.607 8.300 1.00 96.06 83 LYS A O 1
ATOM 674 N N . ILE A 1 84 ? -6.429 -8.807 8.420 1.00 95.50 84 ILE A N 1
ATOM 675 C CA . ILE A 1 84 ? -5.773 -10.119 8.402 1.00 95.50 84 ILE A CA 1
ATOM 676 C C . ILE A 1 84 ? -6.033 -10.869 9.713 1.00 95.50 84 ILE A C 1
ATOM 678 O O . ILE A 1 84 ? -5.953 -10.312 10.813 1.00 95.50 84 ILE A O 1
ATOM 682 N N . THR A 1 85 ? -6.320 -12.162 9.589 1.00 95.00 85 THR A N 1
ATOM 683 C CA . THR A 1 85 ? -6.515 -13.094 10.702 1.00 95.00 85 THR A CA 1
ATOM 684 C C . THR A 1 85 ? -5.715 -14.376 10.469 1.00 95.00 85 THR A C 1
ATOM 686 O O . THR A 1 85 ? -5.190 -14.604 9.386 1.00 95.00 85 THR A O 1
ATOM 689 N N . LEU A 1 86 ? -5.682 -15.277 11.456 1.00 95.31 86 LEU A N 1
ATOM 690 C CA . LEU A 1 86 ? -5.071 -16.607 11.296 1.00 95.31 86 LEU A CA 1
ATOM 691 C C . LEU A 1 86 ? -5.761 -17.485 10.234 1.00 95.31 86 LEU A C 1
ATOM 693 O O . LEU A 1 86 ? -5.263 -18.559 9.916 1.00 95.31 86 LEU A O 1
ATOM 697 N N . LYS A 1 87 ? -6.929 -17.068 9.728 1.00 95.62 87 LYS A N 1
ATOM 698 C CA . LYS A 1 87 ? -7.675 -17.774 8.679 1.00 95.62 87 LYS A CA 1
ATOM 699 C C . LYS A 1 87 ? -7.417 -17.217 7.278 1.00 95.62 87 LYS A C 1
ATOM 701 O O . LYS A 1 87 ? -7.847 -17.850 6.319 1.00 95.62 87 LYS A O 1
ATOM 706 N N . THR A 1 88 ? -6.777 -16.051 7.172 1.00 96.00 88 THR A N 1
ATOM 707 C CA . THR A 1 88 ? -6.506 -15.380 5.897 1.00 96.00 88 THR A CA 1
ATOM 708 C C . THR A 1 88 ? -5.617 -16.263 5.030 1.00 96.00 88 THR A C 1
ATOM 710 O O . THR A 1 88 ? -4.595 -16.765 5.501 1.00 96.00 88 THR A O 1
ATOM 713 N N . LYS A 1 89 ? -6.020 -16.461 3.773 1.00 94.38 89 LYS A N 1
ATOM 714 C CA . LYS A 1 89 ? -5.284 -17.284 2.803 1.00 94.38 89 LYS A CA 1
ATOM 715 C C . LYS A 1 89 ? -4.575 -16.428 1.771 1.00 94.38 89 LYS A C 1
ATOM 717 O O . LYS A 1 89 ? -3.399 -16.648 1.503 1.00 94.38 89 LYS A O 1
ATOM 722 N N . ASN A 1 90 ? -5.289 -15.444 1.235 1.00 93.69 90 ASN A N 1
ATOM 723 C CA . ASN A 1 90 ? -4.780 -14.551 0.211 1.00 93.69 90 ASN A CA 1
ATOM 724 C C . ASN A 1 90 ? -4.509 -13.176 0.827 1.00 93.69 90 ASN A C 1
ATOM 726 O O . ASN A 1 90 ? -5.376 -12.587 1.472 1.00 93.69 90 ASN A O 1
ATOM 730 N N . VAL A 1 91 ? -3.289 -12.667 0.658 1.00 93.50 91 VAL A N 1
ATOM 731 C CA . VAL A 1 91 ? -2.858 -11.400 1.259 1.00 93.50 91 VAL A CA 1
ATOM 732 C C . VAL A 1 91 ? -2.559 -10.397 0.159 1.00 93.50 91 VAL A C 1
ATOM 734 O O . VAL A 1 91 ? -1.659 -10.605 -0.650 1.00 93.50 91 VAL A O 1
ATOM 737 N N . PHE A 1 92 ? -3.281 -9.282 0.169 1.00 93.75 92 PHE A N 1
ATOM 738 C CA . PHE A 1 92 ? -2.967 -8.125 -0.657 1.00 93.75 92 PHE A CA 1
ATOM 739 C C . PHE A 1 92 ? -2.010 -7.201 0.102 1.00 93.75 92 PHE A C 1
ATOM 741 O O . PHE A 1 92 ? -2.233 -6.879 1.275 1.00 93.75 92 PHE A O 1
ATOM 748 N N . ILE A 1 93 ? -0.913 -6.810 -0.548 1.00 90.56 93 ILE A N 1
ATOM 749 C CA . ILE A 1 93 ? 0.135 -5.978 0.050 1.00 90.56 93 ILE A CA 1
ATOM 750 C C . ILE A 1 93 ? 0.275 -4.693 -0.753 1.00 90.56 93 ILE A C 1
ATOM 752 O O . ILE A 1 93 ? 0.641 -4.690 -1.922 1.00 90.56 93 ILE A O 1
ATOM 756 N N . GLU A 1 94 ? 0.019 -3.593 -0.071 1.00 88.69 94 GLU A N 1
ATOM 757 C CA . GLU A 1 94 ? 0.092 -2.226 -0.541 1.00 88.69 94 GLU A CA 1
ATOM 758 C C . GLU A 1 94 ? 1.164 -1.469 0.251 1.00 88.69 94 GLU A C 1
ATOM 760 O O . GLU A 1 94 ? 1.284 -1.617 1.470 1.00 88.69 94 GLU A O 1
ATOM 765 N N . CYS A 1 95 ? 1.953 -0.643 -0.436 1.00 86.50 95 CYS A N 1
ATOM 766 C CA . CYS A 1 95 ? 2.956 0.204 0.198 1.00 86.50 95 CYS A CA 1
ATOM 767 C C . CYS A 1 95 ? 2.850 1.626 -0.351 1.00 86.50 95 CYS A C 1
ATOM 769 O O . CYS A 1 95 ? 3.048 1.865 -1.540 1.00 86.50 95 CYS A O 1
ATOM 771 N N . THR A 1 96 ? 2.543 2.582 0.524 1.00 86.00 96 THR A N 1
ATOM 772 C CA . THR A 1 96 ? 2.527 4.008 0.184 1.00 86.00 96 THR A CA 1
ATOM 773 C C . THR A 1 96 ? 3.710 4.698 0.845 1.00 86.00 96 THR A C 1
ATOM 775 O O . THR A 1 96 ? 3.854 4.626 2.066 1.00 86.00 96 THR A O 1
ATOM 778 N N . ALA A 1 97 ? 4.522 5.417 0.074 1.00 83.19 97 ALA A N 1
ATOM 779 C CA . ALA A 1 97 ? 5.593 6.245 0.614 1.00 83.19 97 ALA A CA 1
ATOM 780 C C . ALA A 1 97 ? 5.838 7.474 -0.263 1.00 83.19 97 ALA A C 1
ATOM 782 O O . ALA A 1 97 ? 5.417 7.539 -1.416 1.00 83.19 97 ALA A O 1
ATOM 783 N N . THR A 1 98 ? 6.563 8.443 0.291 1.00 81.19 98 THR A N 1
ATOM 784 C CA . THR A 1 98 ? 7.089 9.589 -0.461 1.00 81.19 98 THR A CA 1
ATOM 785 C C . THR A 1 98 ? 8.314 9.230 -1.306 1.00 81.19 98 THR A C 1
ATOM 787 O O . THR A 1 98 ? 8.636 9.953 -2.242 1.00 81.19 98 THR A O 1
ATOM 790 N N . ASP A 1 99 ? 8.991 8.126 -0.984 1.00 83.12 99 ASP A N 1
ATOM 791 C CA . ASP A 1 99 ? 10.175 7.619 -1.676 1.00 83.12 99 ASP A CA 1
ATOM 792 C C . ASP A 1 99 ? 9.843 6.270 -2.322 1.00 83.12 99 ASP A C 1
ATOM 794 O O . ASP A 1 99 ? 9.628 5.269 -1.634 1.00 83.12 99 ASP A O 1
ATOM 798 N N . GLN A 1 100 ? 9.782 6.264 -3.654 1.00 81.69 100 GLN A N 1
ATOM 799 C CA . GLN A 1 100 ? 9.401 5.094 -4.441 1.00 81.69 100 GLN A CA 1
ATOM 800 C C . GLN A 1 100 ? 10.388 3.934 -4.279 1.00 81.69 100 GLN A C 1
ATOM 802 O O . GLN A 1 100 ? 9.965 2.786 -4.178 1.00 81.69 100 GLN A O 1
ATOM 807 N N . ILE A 1 101 ? 11.693 4.216 -4.224 1.00 80.38 101 ILE A N 1
ATOM 808 C CA . ILE A 1 101 ? 12.720 3.171 -4.123 1.00 80.38 101 ILE A CA 1
ATOM 809 C C . ILE A 1 101 ? 12.610 2.490 -2.762 1.00 80.38 101 ILE A C 1
ATOM 811 O O . ILE A 1 101 ? 12.640 1.265 -2.673 1.00 80.38 101 ILE A O 1
ATOM 815 N N . LYS A 1 102 ? 12.426 3.273 -1.693 1.00 80.06 102 LYS A N 1
ATOM 816 C CA . LYS A 1 102 ? 12.231 2.711 -0.352 1.00 80.06 102 LYS A CA 1
ATOM 817 C C . LYS A 1 102 ? 10.945 1.900 -0.256 1.00 80.06 102 LYS A C 1
ATOM 819 O O . LYS A 1 102 ? 10.976 0.827 0.336 1.00 80.06 102 LYS A O 1
ATOM 824 N N . ALA A 1 103 ? 9.847 2.374 -0.849 1.00 81.69 103 ALA A N 1
ATOM 825 C CA . ALA A 1 103 ? 8.604 1.604 -0.907 1.00 81.69 103 ALA A CA 1
ATOM 826 C C . ALA A 1 103 ? 8.804 0.265 -1.625 1.00 81.69 103 ALA A C 1
ATOM 828 O O . ALA A 1 103 ? 8.397 -0.768 -1.099 1.00 81.69 103 ALA A O 1
ATOM 829 N N . GLN A 1 104 ? 9.490 0.277 -2.772 1.00 82.00 104 GLN A N 1
ATOM 830 C CA . GLN A 1 104 ? 9.777 -0.934 -3.536 1.00 82.00 104 GLN A CA 1
ATOM 831 C C . GLN A 1 104 ? 10.624 -1.919 -2.727 1.00 82.00 104 GLN A C 1
ATOM 833 O O . GLN A 1 104 ? 10.259 -3.080 -2.612 1.00 82.00 104 GLN A O 1
ATOM 838 N N . ILE A 1 105 ? 11.709 -1.455 -2.097 1.00 79.94 105 ILE A N 1
ATOM 839 C CA . ILE A 1 105 ? 12.571 -2.313 -1.270 1.00 79.94 105 ILE A CA 1
ATOM 840 C C . ILE A 1 105 ? 11.782 -2.933 -0.111 1.00 79.94 105 ILE A C 1
ATOM 842 O O . ILE A 1 105 ? 11.957 -4.114 0.187 1.00 79.94 105 ILE A O 1
ATOM 846 N N . VAL A 1 106 ? 10.921 -2.155 0.554 1.00 83.94 106 VAL A N 1
ATOM 847 C CA . VAL A 1 106 ? 10.079 -2.655 1.652 1.00 83.94 106 VAL A CA 1
ATOM 848 C C . VAL A 1 106 ? 9.097 -3.708 1.144 1.00 83.94 106 VAL A C 1
ATOM 850 O O . VAL A 1 106 ? 8.983 -4.768 1.761 1.00 83.94 106 VAL A O 1
ATOM 853 N N . LEU A 1 107 ? 8.430 -3.445 0.018 1.00 86.00 107 LEU A N 1
ATOM 854 C CA . LEU A 1 107 ? 7.513 -4.390 -0.613 1.00 86.00 107 LEU A CA 1
ATOM 855 C C . LEU A 1 107 ? 8.232 -5.694 -0.980 1.00 86.00 107 LEU A C 1
ATOM 857 O O . LEU A 1 107 ? 7.805 -6.760 -0.541 1.00 86.00 107 LEU A O 1
ATOM 861 N N . ASP A 1 108 ? 9.355 -5.601 -1.694 1.00 82.00 108 ASP A N 1
ATOM 862 C CA . ASP A 1 108 ? 10.162 -6.748 -2.117 1.00 82.00 108 ASP A CA 1
ATOM 863 C C . ASP A 1 108 ? 10.656 -7.555 -0.912 1.00 82.00 108 ASP A C 1
ATOM 865 O O . ASP A 1 108 ? 10.614 -8.782 -0.930 1.00 82.00 108 ASP A O 1
ATOM 869 N N . THR A 1 109 ? 11.084 -6.881 0.161 1.00 80.69 109 THR A N 1
ATOM 870 C CA . THR A 1 109 ? 11.545 -7.539 1.393 1.00 80.69 109 THR A CA 1
ATOM 871 C C . THR A 1 109 ? 10.420 -8.338 2.043 1.00 80.69 109 THR A C 1
ATOM 873 O O . THR A 1 109 ? 10.609 -9.516 2.344 1.00 80.69 109 THR A O 1
ATOM 876 N N . ILE A 1 110 ? 9.245 -7.728 2.238 1.00 80.88 110 ILE A N 1
ATOM 877 C CA . ILE A 1 110 ? 8.088 -8.397 2.851 1.00 80.88 110 ILE A CA 1
ATOM 878 C C . ILE A 1 110 ? 7.672 -9.592 1.995 1.00 80.88 110 ILE A C 1
ATOM 880 O O . ILE A 1 110 ? 7.542 -10.709 2.492 1.00 80.88 110 ILE A O 1
ATOM 884 N N . VAL A 1 111 ? 7.494 -9.363 0.699 1.00 84.19 111 VAL A N 1
ATOM 885 C CA . VAL A 1 111 ? 7.036 -10.385 -0.236 1.00 84.19 111 VAL A CA 1
ATOM 886 C C . VAL A 1 111 ? 8.042 -11.540 -0.311 1.00 84.19 111 VAL A C 1
ATOM 888 O O . VAL A 1 111 ? 7.645 -12.696 -0.196 1.00 84.19 111 VAL A O 1
ATOM 891 N N . CYS A 1 112 ? 9.343 -11.252 -0.397 1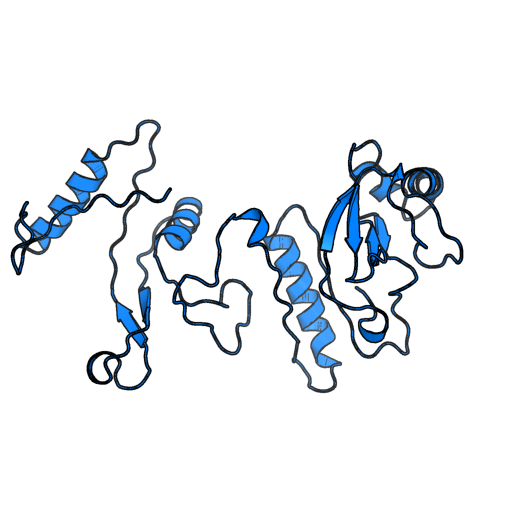.00 79.88 112 CYS A N 1
ATOM 892 C CA . CYS A 1 112 ? 10.399 -12.265 -0.387 1.00 79.88 112 CYS A CA 1
ATOM 893 C C . CYS A 1 112 ? 10.366 -13.107 0.897 1.00 79.88 112 CYS A C 1
ATOM 895 O O . CYS A 1 112 ? 10.322 -14.334 0.813 1.00 79.88 112 CYS A O 1
ATOM 897 N N . MET A 1 113 ? 10.300 -12.461 2.069 1.00 80.94 113 MET A N 1
ATOM 898 C CA . MET A 1 113 ? 10.276 -13.146 3.367 1.00 80.94 113 MET A CA 1
ATOM 899 C C . MET A 1 113 ? 9.054 -14.048 3.549 1.00 80.94 113 MET A C 1
ATOM 901 O O . MET A 1 113 ? 9.183 -15.136 4.094 1.00 80.94 113 MET A O 1
ATOM 905 N N . PHE A 1 114 ? 7.870 -13.610 3.117 1.00 83.25 114 PHE A N 1
ATOM 906 C CA . PHE A 1 114 ? 6.634 -14.360 3.357 1.00 83.25 114 PHE A CA 1
ATOM 907 C C . PHE A 1 114 ? 6.267 -15.333 2.231 1.00 83.25 114 PHE A C 1
ATOM 909 O O . PHE A 1 114 ? 5.482 -16.252 2.462 1.00 83.25 114 PHE A O 1
ATOM 916 N N . SER A 1 115 ? 6.854 -15.184 1.039 1.00 83.88 115 SER A N 1
ATOM 917 C CA . SER A 1 115 ? 6.572 -16.058 -0.108 1.00 83.88 115 SER A CA 1
ATOM 918 C C . SER A 1 115 ? 6.943 -17.527 0.121 1.00 83.88 115 SER A C 1
ATOM 920 O O . SER A 1 115 ? 6.402 -18.406 -0.549 1.00 83.88 115 SER A O 1
ATOM 922 N N . GLU A 1 116 ? 7.831 -17.831 1.073 1.00 82.62 116 GLU A N 1
ATOM 923 C CA . GLU A 1 116 ? 8.154 -19.216 1.443 1.00 82.62 116 GLU A CA 1
ATOM 924 C C . GLU A 1 116 ? 6.951 -19.973 2.033 1.00 82.62 116 GLU A C 1
ATOM 926 O O . GLU A 1 116 ? 6.882 -21.195 1.918 1.00 82.62 116 GLU A O 1
ATOM 931 N N . TYR A 1 117 ? 5.984 -19.251 2.615 1.00 87.12 117 TYR A N 1
ATOM 932 C CA . TYR A 1 117 ? 4.779 -19.813 3.234 1.00 87.12 117 TYR A CA 1
ATOM 933 C C . TYR A 1 117 ? 3.584 -19.914 2.274 1.00 87.12 117 TYR A C 1
ATOM 935 O O . TYR A 1 117 ? 2.501 -20.337 2.682 1.00 87.12 117 TYR A O 1
ATOM 943 N N . CYS A 1 118 ? 3.747 -19.521 1.008 1.00 84.12 118 CYS A N 1
ATOM 944 C CA . CYS A 1 118 ? 2.714 -19.677 -0.012 1.00 84.12 118 CYS A CA 1
ATOM 945 C C . CYS A 1 118 ? 2.539 -21.154 -0.408 1.00 84.12 118 CYS A C 1
ATOM 947 O O . CYS A 1 118 ? 3.478 -21.943 -0.332 1.00 84.12 118 CYS A O 1
ATOM 949 N N . GLU A 1 119 ? 1.353 -21.522 -0.914 1.00 87.00 119 GLU A N 1
ATOM 950 C CA . GLU A 1 119 ? 1.085 -22.885 -1.417 1.00 87.00 119 GLU A CA 1
ATOM 951 C C . GLU A 1 119 ? 2.125 -23.327 -2.461 1.00 87.00 119 GLU A C 1
ATOM 953 O O . GLU A 1 119 ? 2.583 -24.469 -2.457 1.00 87.00 119 GLU A O 1
ATOM 958 N N . LYS A 1 120 ? 2.534 -22.392 -3.326 1.00 84.50 120 LYS A N 1
ATOM 959 C CA . LYS A 1 120 ? 3.722 -22.510 -4.171 1.00 84.50 120 LYS A CA 1
ATOM 960 C C . LYS A 1 120 ? 4.823 -21.632 -3.568 1.00 84.50 120 LYS A C 1
ATOM 962 O O . LYS A 1 120 ? 4.734 -20.410 -3.708 1.00 84.50 120 LYS A O 1
ATOM 967 N N . PRO A 1 121 ? 5.843 -22.212 -2.913 1.00 81.12 121 PRO A N 1
ATOM 968 C CA . PRO A 1 121 ? 6.896 -21.434 -2.273 1.00 81.12 121 PRO A CA 1
ATOM 969 C C . PRO A 1 121 ? 7.592 -20.486 -3.251 1.00 81.12 121 PRO A C 1
ATOM 971 O O . PRO A 1 121 ? 7.789 -20.820 -4.422 1.00 81.12 121 PRO A O 1
ATOM 974 N N . PHE A 1 122 ? 7.973 -19.308 -2.758 1.00 82.38 122 PHE A N 1
ATOM 975 C CA . PHE A 1 122 ? 8.673 -18.264 -3.515 1.00 82.38 122 PHE A CA 1
ATOM 976 C C . PHE A 1 122 ? 7.918 -17.778 -4.762 1.00 82.38 122 PHE A C 1
ATOM 978 O O . PHE A 1 122 ? 8.526 -17.305 -5.723 1.00 82.38 122 PHE A O 1
ATOM 985 N N . THR A 1 123 ? 6.589 -17.908 -4.753 1.00 76.69 123 THR A N 1
ATOM 986 C CA . THR A 1 123 ? 5.705 -17.433 -5.822 1.00 76.69 123 THR A CA 1
ATOM 987 C C . THR A 1 123 ? 4.860 -16.279 -5.318 1.00 76.69 123 THR A C 1
ATOM 989 O O . THR A 1 123 ? 4.344 -16.315 -4.204 1.00 76.69 123 THR A O 1
ATOM 992 N N . ILE A 1 124 ? 4.732 -15.251 -6.151 1.00 82.00 124 ILE A N 1
ATOM 993 C CA . ILE A 1 124 ? 4.025 -14.013 -5.836 1.00 82.00 124 ILE A CA 1
ATOM 994 C C . ILE A 1 124 ? 3.145 -13.660 -7.029 1.00 82.00 124 ILE A C 1
ATOM 996 O O . ILE A 1 124 ? 3.530 -13.911 -8.173 1.00 82.00 124 ILE A O 1
ATOM 1000 N N . GLU A 1 125 ? 1.967 -13.103 -6.774 1.00 85.69 125 GLU A N 1
ATOM 1001 C CA . GLU A 1 125 ? 1.104 -12.586 -7.832 1.00 85.69 125 GLU A CA 1
ATOM 1002 C C . GLU A 1 125 ? 1.361 -11.080 -7.983 1.00 85.69 125 GLU A C 1
ATOM 1004 O O . GLU A 1 125 ? 1.077 -10.322 -7.051 1.00 85.69 125 GLU A O 1
ATOM 1009 N N . PRO A 1 126 ? 1.952 -10.627 -9.105 1.00 80.06 126 PRO A N 1
ATOM 1010 C CA . PRO A 1 126 ? 2.191 -9.210 -9.323 1.00 80.06 126 PRO A CA 1
ATOM 1011 C C . PRO A 1 126 ? 0.868 -8.489 -9.592 1.00 80.06 126 PRO A C 1
ATOM 1013 O O . PRO A 1 126 ? 0.041 -8.954 -10.375 1.00 80.06 126 PRO A O 1
ATOM 1016 N N . VAL A 1 127 ? 0.699 -7.322 -8.974 1.00 79.25 127 VAL A N 1
ATOM 1017 C CA . VAL A 1 127 ? -0.446 -6.439 -9.213 1.00 79.25 127 VAL A CA 1
ATOM 1018 C C . VAL A 1 127 ? 0.033 -5.230 -10.001 1.00 79.25 127 VAL A C 1
ATOM 1020 O O . VAL A 1 127 ? 0.961 -4.537 -9.586 1.00 79.25 127 VAL A O 1
ATOM 1023 N N . GLU A 1 128 ? -0.608 -4.978 -11.139 1.00 76.50 128 GLU A N 1
ATOM 1024 C CA . GLU A 1 128 ? -0.307 -3.826 -11.983 1.00 76.50 128 GLU A CA 1
ATOM 1025 C C . GLU A 1 128 ? -0.789 -2.545 -11.290 1.00 76.50 128 GLU A C 1
ATOM 1027 O O . GLU A 1 128 ? -1.984 -2.338 -11.073 1.00 76.50 128 GLU A O 1
ATOM 1032 N N . ALA A 1 129 ? 0.158 -1.691 -10.906 1.00 67.19 129 ALA A N 1
ATOM 1033 C CA . ALA A 1 129 ? -0.138 -0.355 -10.418 1.00 67.19 129 ALA A CA 1
ATOM 1034 C C . ALA A 1 129 ? -0.217 0.592 -11.620 1.00 67.19 129 ALA A C 1
ATOM 1036 O O . ALA A 1 129 ? 0.809 1.059 -12.118 1.00 67.19 129 ALA A O 1
ATOM 1037 N N . ASP A 1 130 ? -1.432 0.872 -12.092 1.00 63.59 130 ASP A N 1
ATOM 1038 C CA . ASP A 1 130 ? -1.637 1.805 -13.200 1.00 63.59 130 ASP A CA 1
ATOM 1039 C C . ASP A 1 130 ? -1.327 3.248 -12.757 1.00 63.59 130 ASP A C 1
ATOM 1041 O O . ASP A 1 130 ? -2.144 3.959 -12.172 1.00 63.59 130 ASP A O 1
ATOM 1045 N N . MET A 1 131 ? -0.091 3.681 -13.012 1.00 52.94 131 MET A N 1
ATOM 1046 C CA . MET A 1 131 ? 0.346 5.078 -12.894 1.00 52.94 131 MET A CA 1
ATOM 1047 C C . MET A 1 131 ? 0.000 5.904 -14.150 1.00 52.94 131 MET A C 1
ATOM 1049 O O . MET A 1 131 ? 0.315 7.097 -14.199 1.00 52.94 131 MET A O 1
ATOM 1053 N N . GLY A 1 132 ? -0.610 5.301 -15.177 1.00 43.62 132 GLY A N 1
ATOM 1054 C CA . GLY A 1 132 ? -0.880 5.898 -16.488 1.00 43.62 132 GLY A CA 1
ATOM 1055 C C . GLY A 1 132 ? -1.756 7.148 -16.420 1.00 43.62 132 GLY A C 1
ATOM 1056 O O . GLY A 1 132 ? -1.485 8.128 -17.120 1.00 43.62 132 GLY A O 1
ATOM 1057 N N . GLU A 1 133 ? -2.707 7.199 -15.482 1.00 41.91 133 GLU A N 1
ATOM 1058 C CA . GLU A 1 133 ? -3.516 8.402 -15.231 1.00 41.91 133 GLU A CA 1
ATOM 1059 C C . GLU A 1 133 ? -2.675 9.609 -14.773 1.00 41.91 133 GLU A C 1
ATOM 1061 O O . GLU A 1 133 ? -2.985 10.751 -15.120 1.00 41.91 133 GLU A O 1
ATOM 1066 N N . ARG A 1 134 ? -1.560 9.387 -14.058 1.00 39.69 134 ARG A N 1
ATOM 1067 C CA . ARG A 1 134 ? -0.631 10.464 -13.662 1.00 39.69 134 ARG A CA 1
ATOM 1068 C C . ARG A 1 134 ? 0.299 10.903 -14.788 1.00 39.69 134 ARG A C 1
ATOM 1070 O O . ARG A 1 134 ? 0.769 12.039 -14.762 1.00 39.69 134 ARG A O 1
ATOM 1077 N N . LEU A 1 135 ? 0.559 10.033 -15.762 1.00 33.56 135 LEU A N 1
ATOM 1078 C CA . LEU A 1 135 ? 1.457 10.312 -16.884 1.00 33.56 135 LEU A CA 1
ATOM 1079 C C . LEU A 1 135 ? 0.737 10.887 -18.112 1.00 33.56 135 LEU A C 1
ATOM 1081 O O . LEU A 1 135 ? 1.413 11.399 -18.998 1.00 33.56 135 LEU A O 1
ATOM 1085 N N . ARG A 1 136 ? -0.605 10.857 -18.167 1.00 40.12 136 ARG A N 1
ATOM 1086 C CA . ARG A 1 136 ? -1.396 11.221 -19.364 1.00 40.12 136 ARG A CA 1
ATOM 1087 C C . ARG A 1 136 ? -0.949 10.465 -20.628 1.00 40.12 136 ARG A C 1
ATOM 1089 O O . ARG A 1 136 ? -1.039 11.006 -21.727 1.00 40.12 136 ARG A O 1
ATOM 1096 N N . VAL A 1 137 ? -0.471 9.228 -20.486 1.00 39.91 137 VAL A N 1
ATOM 1097 C CA . VAL A 1 137 ? -0.059 8.391 -21.622 1.00 39.91 137 VAL A CA 1
ATOM 1098 C C . VAL A 1 137 ? -0.961 7.170 -21.702 1.00 39.91 137 VAL A C 1
ATOM 1100 O O . VAL A 1 137 ? -1.115 6.430 -20.735 1.00 39.91 137 VAL A O 1
ATOM 1103 N N . ASP A 1 138 ? -1.539 6.963 -22.880 1.00 42.22 138 ASP A N 1
ATOM 1104 C CA . ASP A 1 138 ? -2.315 5.778 -23.221 1.00 42.22 138 ASP A CA 1
ATOM 1105 C C . ASP A 1 138 ? -1.361 4.647 -23.635 1.00 42.22 138 ASP A C 1
ATOM 1107 O O . ASP A 1 138 ? -0.918 4.564 -24.784 1.00 42.22 138 ASP A O 1
ATOM 1111 N N . LEU A 1 139 ? -1.023 3.778 -22.679 1.00 46.69 139 LEU A N 1
ATOM 1112 C CA . LEU A 1 139 ? -0.111 2.642 -22.869 1.00 46.69 139 LEU A CA 1
ATOM 1113 C C . LEU A 1 139 ? -0.649 1.581 -23.850 1.00 46.69 139 LEU A C 1
ATOM 1115 O O . LEU A 1 139 ? 0.095 0.679 -24.236 1.00 46.69 139 LEU A O 1
ATOM 1119 N N . SER A 1 140 ? -1.915 1.683 -24.281 1.00 49.31 140 SER A N 1
ATOM 1120 C CA . SER A 1 140 ? -2.524 0.769 -25.257 1.00 49.31 140 SER A CA 1
ATOM 1121 C C . SER A 1 140 ? -2.134 1.060 -26.716 1.00 49.31 140 SER A C 1
ATOM 1123 O O . SER A 1 140 ? -2.358 0.218 -27.588 1.00 49.31 140 SER A O 1
ATOM 1125 N N . LYS A 1 141 ? -1.532 2.228 -26.998 1.00 46.72 141 LYS A N 1
ATOM 1126 C CA . LYS A 1 141 ? -1.183 2.680 -28.361 1.00 46.72 141 LYS A CA 1
ATOM 1127 C C . LYS A 1 141 ? 0.275 2.450 -28.766 1.00 46.72 141 LYS A C 1
ATOM 1129 O O . LYS A 1 141 ? 0.614 2.650 -29.928 1.00 46.72 141 LYS A O 1
ATOM 1134 N N . GLU A 1 142 ? 1.127 2.002 -27.851 1.00 45.38 142 GLU A N 1
ATOM 1135 C CA . GLU A 1 142 ? 2.556 1.781 -28.095 1.00 45.38 142 GLU A CA 1
ATOM 1136 C C . GLU A 1 142 ? 2.863 0.276 -28.186 1.00 45.38 142 GLU A C 1
ATOM 1138 O O . GLU A 1 142 ? 2.435 -0.517 -27.348 1.00 45.38 142 GLU A O 1
ATOM 1143 N N . SER A 1 143 ? 3.627 -0.154 -29.196 1.00 42.12 143 SER A N 1
ATOM 1144 C CA . SER A 1 143 ? 4.060 -1.551 -29.316 1.00 42.12 143 SER A CA 1
ATOM 1145 C C . SER A 1 143 ? 5.277 -1.817 -28.423 1.00 42.12 143 SER A C 1
ATOM 1147 O O . SER A 1 143 ? 6.394 -1.455 -28.786 1.00 42.12 143 SER A O 1
ATOM 1149 N N . TRP A 1 144 ? 5.093 -2.468 -27.274 1.00 46.56 144 TRP A N 1
ATOM 1150 C CA . TRP A 1 144 ? 6.185 -2.855 -26.368 1.00 46.56 144 TRP A CA 1
ATOM 1151 C C . TRP A 1 144 ? 6.221 -4.368 -26.096 1.00 46.56 144 TRP A C 1
ATOM 1153 O O . TRP A 1 144 ? 5.268 -5.101 -26.383 1.00 46.56 144 TRP A O 1
ATOM 1163 N N . VAL A 1 145 ? 7.366 -4.858 -25.607 1.00 41.50 145 VAL A N 1
ATOM 1164 C CA . VAL A 1 145 ? 7.600 -6.279 -25.294 1.00 41.50 145 VAL A CA 1
ATOM 1165 C C . VAL A 1 145 ? 7.537 -6.480 -23.782 1.00 41.50 145 VAL A C 1
ATOM 1167 O O . VAL A 1 145 ? 8.400 -5.985 -23.056 1.00 41.50 145 VAL A O 1
ATOM 1170 N N . LYS A 1 146 ? 6.519 -7.221 -23.326 1.00 45.59 146 LYS A N 1
ATOM 1171 C CA . LYS A 1 146 ? 6.304 -7.577 -21.918 1.00 45.59 146 LYS A CA 1
ATOM 1172 C C . LYS A 1 146 ? 7.142 -8.801 -21.552 1.00 45.59 146 LYS A C 1
ATOM 1174 O O . LYS A 1 146 ? 7.081 -9.826 -22.234 1.00 45.59 146 LYS A O 1
ATOM 1179 N N . VAL A 1 147 ? 7.932 -8.700 -20.488 1.00 43.53 147 VAL A N 1
ATOM 1180 C CA . VAL A 1 147 ? 8.698 -9.836 -19.960 1.00 43.53 147 VAL A CA 1
ATOM 1181 C C . VAL A 1 147 ? 7.734 -10.730 -19.182 1.00 43.53 147 VAL A C 1
ATOM 1183 O O . VAL A 1 147 ? 7.039 -10.262 -18.291 1.00 43.53 147 VAL A O 1
ATOM 1186 N N . GLY A 1 148 ? 7.663 -12.017 -19.530 1.00 34.75 148 GLY A N 1
ATOM 1187 C CA . GLY A 1 148 ? 6.640 -12.933 -19.002 1.00 34.75 148 GLY A CA 1
ATOM 1188 C C . GLY A 1 148 ? 6.748 -13.268 -17.508 1.0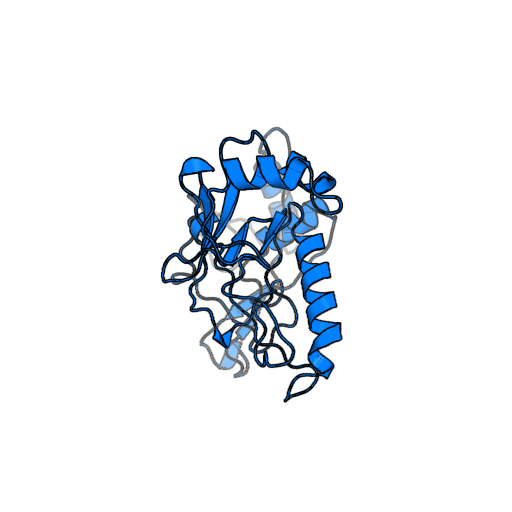0 34.75 148 GLY A C 1
ATOM 1189 O O . GLY A 1 148 ? 5.801 -13.814 -16.956 1.00 34.75 148 GLY A O 1
ATOM 1190 N N . ASN A 1 149 ? 7.878 -12.966 -16.856 1.00 43.19 149 ASN A N 1
ATOM 1191 C CA . ASN A 1 149 ? 8.055 -13.142 -15.411 1.00 43.19 149 ASN A CA 1
ATOM 1192 C C . ASN A 1 149 ? 9.099 -12.151 -14.848 1.00 43.19 149 ASN A C 1
ATOM 1194 O O . ASN A 1 149 ? 10.251 -12.528 -14.596 1.00 43.19 149 ASN A O 1
ATOM 1198 N N . PRO A 1 150 ? 8.758 -10.858 -14.752 1.00 39.00 150 PRO A N 1
ATOM 1199 C CA . PRO A 1 150 ? 9.688 -9.829 -14.321 1.00 39.00 150 PRO A CA 1
ATOM 1200 C C . PRO A 1 150 ? 9.850 -9.873 -12.799 1.00 39.00 150 PRO A C 1
ATOM 1202 O O . PRO A 1 150 ? 8.877 -9.924 -12.055 1.00 39.00 150 PRO A O 1
ATOM 1205 N N . LYS A 1 151 ? 11.100 -9.864 -12.324 1.00 35.78 151 LYS A N 1
ATOM 1206 C CA . LYS A 1 151 ? 11.410 -9.899 -10.883 1.00 35.78 151 LYS A CA 1
ATOM 1207 C C . LYS A 1 151 ? 11.232 -8.549 -10.183 1.00 35.78 151 LYS A C 1
ATOM 1209 O O . LYS A 1 151 ? 11.194 -8.514 -8.961 1.00 35.78 151 LYS A O 1
ATOM 1214 N N . THR A 1 152 ? 11.160 -7.462 -10.944 1.00 39.69 152 THR A N 1
ATOM 1215 C CA . THR A 1 152 ? 10.956 -6.092 -10.463 1.00 39.69 152 THR A CA 1
ATOM 1216 C C . THR A 1 152 ? 10.149 -5.311 -11.500 1.00 39.69 152 THR A C 1
ATOM 1218 O O . THR A 1 152 ? 10.215 -5.616 -12.694 1.00 39.69 152 THR A O 1
ATOM 1221 N N . ILE A 1 153 ? 9.420 -4.282 -11.058 1.00 42.88 153 ILE A N 1
ATOM 1222 C CA . ILE A 1 153 ? 8.548 -3.463 -11.922 1.00 42.88 153 ILE A CA 1
ATOM 1223 C C . ILE A 1 153 ? 9.340 -2.738 -13.030 1.00 42.88 153 ILE A C 1
ATOM 1225 O O . ILE A 1 153 ? 8.884 -2.575 -14.156 1.00 42.88 153 ILE A O 1
ATOM 1229 N N . ASP A 1 154 ? 10.605 -2.406 -12.750 1.00 42.38 154 ASP A N 1
ATOM 1230 C CA . ASP A 1 154 ? 11.552 -1.828 -13.713 1.00 42.38 154 ASP A CA 1
ATOM 1231 C C . ASP A 1 154 ? 11.982 -2.806 -14.829 1.00 42.38 154 ASP A C 1
ATOM 1233 O O . ASP A 1 154 ? 12.683 -2.411 -15.763 1.00 42.38 154 ASP A O 1
ATOM 1237 N N . CYS A 1 155 ? 11.600 -4.084 -14.737 1.00 43.66 155 CYS A N 1
ATOM 1238 C CA . CYS A 1 155 ? 11.922 -5.139 -15.699 1.00 43.66 155 CYS A CA 1
ATOM 1239 C C . CYS A 1 155 ? 10.689 -5.686 -16.435 1.00 43.66 155 CYS A C 1
ATOM 1241 O O . CYS A 1 155 ? 10.817 -6.666 -17.169 1.00 43.66 155 CYS A O 1
ATOM 1243 N N . GLU A 1 156 ? 9.510 -5.079 -16.261 1.00 46.19 156 GLU A N 1
ATOM 1244 C CA . GLU A 1 156 ? 8.264 -5.509 -16.916 1.00 46.19 156 GLU A CA 1
ATOM 1245 C C . GLU A 1 156 ? 8.273 -5.292 -18.429 1.00 46.19 156 GLU A C 1
ATOM 1247 O O . GLU A 1 156 ? 7.666 -6.066 -19.175 1.00 46.19 156 GLU A O 1
ATOM 1252 N N . ALA A 1 157 ? 9.005 -4.278 -18.885 1.00 45.97 157 ALA A N 1
ATOM 1253 C CA . ALA A 1 157 ? 9.117 -3.906 -20.283 1.00 45.97 157 ALA A CA 1
ATOM 1254 C C . ALA A 1 157 ? 10.584 -3.872 -20.722 1.00 45.97 157 ALA A C 1
ATOM 1256 O O . ALA A 1 157 ? 11.449 -3.308 -20.046 1.00 45.97 157 ALA A O 1
ATOM 1257 N N . VAL A 1 158 ? 10.867 -4.441 -21.894 1.00 43.16 158 VAL A N 1
ATOM 1258 C CA . VAL A 1 158 ? 12.155 -4.221 -22.563 1.00 43.16 158 VAL A CA 1
ATOM 1259 C C . VAL A 1 158 ? 12.151 -2.803 -23.150 1.00 43.16 158 VAL A C 1
ATOM 1261 O O . VAL A 1 158 ? 11.137 -2.357 -23.675 1.00 43.16 158 VAL A O 1
ATOM 1264 N N . ARG A 1 159 ? 13.252 -2.055 -22.997 1.00 48.84 159 ARG A N 1
ATOM 1265 C CA . ARG A 1 159 ? 13.315 -0.616 -23.322 1.00 48.84 159 ARG A CA 1
ATOM 1266 C C . ARG A 1 159 ? 12.966 -0.345 -24.792 1.00 48.84 159 ARG A C 1
ATOM 1268 O O . ARG A 1 159 ? 13.689 -0.803 -25.669 1.00 48.84 159 ARG A O 1
ATOM 1275 N N . ASN A 1 160 ? 11.955 0.492 -25.035 1.00 38.84 160 ASN A N 1
ATOM 1276 C CA . ASN A 1 160 ? 11.588 0.977 -26.375 1.00 38.84 160 ASN A CA 1
ATOM 1277 C C . ASN A 1 160 ? 12.397 2.207 -26.828 1.00 38.84 160 ASN A C 1
ATOM 1279 O O . ASN A 1 160 ? 12.431 2.539 -28.008 1.00 38.84 160 ASN A O 1
ATOM 1283 N N . THR A 1 161 ? 13.014 2.930 -25.891 1.00 44.78 161 THR A N 1
ATOM 1284 C CA . THR A 1 161 ? 13.797 4.143 -26.166 1.00 44.78 161 THR A CA 1
ATOM 1285 C C . THR A 1 161 ? 14.882 4.306 -25.099 1.00 44.78 161 THR A C 1
ATOM 1287 O O . THR A 1 161 ? 14.706 3.904 -23.944 1.00 44.78 161 THR A O 1
ATOM 1290 N N . LEU A 1 162 ? 16.022 4.892 -25.476 1.00 48.22 162 LEU A N 1
ATOM 1291 C CA . LEU A 1 162 ? 17.118 5.183 -24.547 1.00 48.22 162 LEU A CA 1
ATOM 1292 C C . LEU A 1 162 ? 16.864 6.419 -23.676 1.00 48.22 162 LEU A C 1
ATOM 1294 O O . LEU A 1 162 ? 17.582 6.604 -22.698 1.00 48.22 162 LEU A O 1
ATOM 1298 N N . LEU A 1 163 ? 15.856 7.245 -23.978 1.00 50.88 163 LEU A N 1
ATOM 1299 C CA . LEU A 1 163 ? 15.625 8.532 -23.314 1.00 50.88 163 LEU A CA 1
ATOM 1300 C C . LEU A 1 163 ? 15.293 8.390 -21.811 1.00 50.88 163 LEU A C 1
ATOM 1302 O O . LEU A 1 163 ? 15.942 9.062 -21.009 1.00 50.88 163 LEU A O 1
ATOM 1306 N N . PRO A 1 164 ? 14.395 7.481 -21.364 1.00 54.78 164 PRO A N 1
ATOM 1307 C CA . PRO A 1 164 ? 14.145 7.277 -19.932 1.00 54.78 164 PRO A CA 1
ATOM 1308 C C . PRO A 1 164 ? 15.362 6.699 -19.197 1.00 54.78 164 PRO A C 1
ATOM 1310 O O . PRO A 1 164 ? 15.629 7.049 -18.046 1.00 54.78 164 PRO A O 1
ATOM 1313 N N . GLY A 1 165 ? 16.121 5.826 -19.872 1.00 47.44 165 GLY A N 1
ATOM 1314 C CA . GLY A 1 165 ? 17.367 5.259 -19.356 1.00 47.44 165 GLY A CA 1
ATOM 1315 C C . GLY A 1 165 ? 18.470 6.308 -19.232 1.00 47.44 165 GLY A C 1
ATOM 1316 O O . GLY A 1 165 ? 19.202 6.306 -18.248 1.00 47.44 165 GLY A O 1
ATOM 1317 N N . LEU A 1 166 ? 18.542 7.245 -20.176 1.00 48.94 166 LEU A N 1
ATOM 1318 C CA . LEU A 1 166 ? 19.493 8.346 -20.171 1.00 48.94 166 LEU A CA 1
ATOM 1319 C C . LEU A 1 166 ? 19.134 9.445 -19.184 1.00 48.94 166 LEU A C 1
ATOM 1321 O O . LEU A 1 166 ? 20.050 9.986 -18.592 1.00 48.94 166 LEU A O 1
ATOM 1325 N N . LEU A 1 167 ? 17.856 9.741 -18.936 1.00 52.78 167 LEU A N 1
ATOM 1326 C CA . LEU A 1 167 ? 17.455 10.656 -17.859 1.00 52.78 167 LEU A CA 1
ATOM 1327 C C . LEU A 1 167 ? 17.800 10.075 -16.477 1.00 52.78 167 LEU A C 1
ATOM 1329 O O . LEU A 1 167 ? 18.327 10.791 -15.625 1.00 52.78 167 LEU A O 1
ATOM 1333 N N . ARG A 1 168 ? 17.615 8.757 -16.277 1.00 47.00 168 ARG A N 1
ATOM 1334 C CA . ARG A 1 168 ? 18.108 8.054 -15.075 1.00 47.00 168 ARG A CA 1
ATOM 1335 C C . ARG A 1 168 ? 19.639 8.006 -15.017 1.00 47.00 168 ARG A C 1
ATOM 1337 O O . ARG A 1 168 ? 20.214 8.200 -13.952 1.00 47.00 168 ARG A O 1
ATOM 1344 N N . ALA A 1 169 ? 20.312 7.799 -16.149 1.00 41.22 169 ALA A N 1
ATOM 1345 C CA . ALA A 1 169 ? 21.772 7.811 -16.226 1.00 41.22 169 ALA A CA 1
ATOM 1346 C C . ALA A 1 169 ? 22.368 9.226 -16.137 1.00 41.22 169 ALA A C 1
ATOM 1348 O O . ALA A 1 169 ? 23.516 9.354 -15.743 1.00 41.22 169 ALA A O 1
ATOM 1349 N N . LEU A 1 170 ? 21.629 10.299 -16.427 1.00 41.69 170 LEU A N 1
ATOM 1350 C CA . LEU A 1 170 ? 22.063 11.683 -16.194 1.00 41.69 170 LEU A CA 1
ATOM 1351 C C . LEU A 1 170 ? 22.084 11.994 -14.695 1.00 41.69 170 LEU A C 1
ATOM 1353 O O . LEU A 1 170 ? 22.944 12.736 -14.229 1.00 41.69 170 LEU A O 1
ATOM 1357 N N . ALA A 1 171 ? 21.191 11.356 -13.934 1.00 42.00 171 ALA A N 1
ATOM 1358 C CA . ALA A 1 171 ? 21.226 11.372 -12.478 1.00 42.00 171 ALA A CA 1
ATOM 1359 C C . ALA A 1 171 ? 22.377 10.526 -11.882 1.00 42.00 171 ALA A C 1
ATOM 1361 O O . ALA A 1 171 ? 22.715 10.729 -10.719 1.00 42.00 171 ALA A O 1
ATOM 1362 N N . ALA A 1 172 ? 23.003 9.615 -12.648 1.00 34.38 172 ALA A N 1
ATOM 1363 C CA . ALA A 1 172 ? 23.971 8.631 -12.123 1.00 34.38 172 ALA A CA 1
ATOM 1364 C C . ALA A 1 172 ? 25.320 8.491 -12.886 1.00 34.38 172 ALA A C 1
ATOM 1366 O O . ALA A 1 172 ? 26.209 7.790 -12.421 1.00 34.38 172 ALA A O 1
ATOM 1367 N N . ASN A 1 173 ? 25.507 9.198 -14.001 1.00 31.06 173 ASN A N 1
ATOM 1368 C CA . ASN A 1 173 ? 26.635 9.223 -14.948 1.00 31.06 173 ASN A CA 1
ATOM 1369 C C . ASN A 1 173 ? 27.093 7.911 -15.656 1.00 31.06 173 ASN A C 1
ATOM 1371 O O . ASN A 1 173 ? 27.577 6.969 -15.042 1.00 31.06 173 ASN A O 1
ATOM 1375 N N . LYS A 1 174 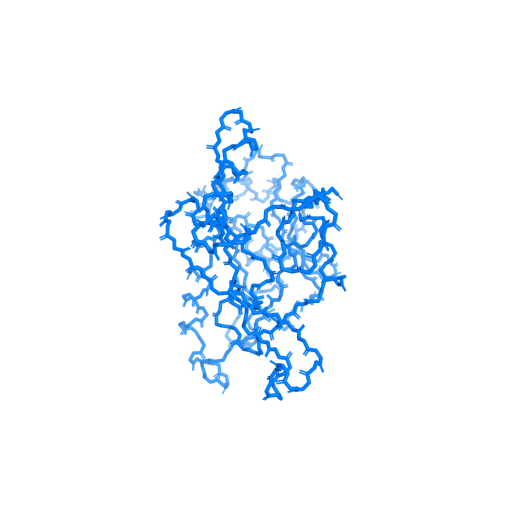? 27.091 8.007 -17.006 1.00 35.03 174 LYS A N 1
ATOM 1376 C CA . LYS A 1 174 ? 27.903 7.351 -18.072 1.00 35.03 174 LYS A CA 1
ATOM 1377 C C . LYS A 1 174 ? 27.846 5.827 -18.293 1.00 35.03 174 LYS A C 1
ATOM 1379 O O . LYS A 1 174 ? 28.819 5.178 -17.954 1.00 35.03 174 LYS A O 1
ATOM 1384 N N . HIS A 1 175 ? 26.892 5.298 -19.079 1.00 37.41 175 HIS A N 1
ATOM 1385 C CA . HIS A 1 175 ? 27.113 4.071 -19.888 1.00 37.41 175 HIS A CA 1
ATOM 1386 C C . HIS A 1 175 ? 26.240 4.001 -21.164 1.00 37.41 175 HIS A C 1
ATOM 1388 O O . HIS A 1 175 ? 25.102 4.462 -21.175 1.00 37.41 175 HIS A O 1
ATOM 1394 N N . VAL A 1 176 ? 26.792 3.399 -22.229 1.00 41.91 176 VAL A N 1
ATOM 1395 C CA . VAL A 1 176 ? 26.122 3.021 -23.496 1.00 41.91 176 VAL A CA 1
ATOM 1396 C C . VAL A 1 176 ? 25.304 1.741 -23.273 1.00 41.91 176 VAL A C 1
ATOM 1398 O O . VAL A 1 176 ? 25.755 0.865 -22.536 1.00 41.91 176 VAL A O 1
ATOM 1401 N N . SER A 1 177 ? 24.118 1.610 -23.880 1.00 41.91 177 SER A N 1
ATOM 1402 C CA . SER A 1 177 ? 23.243 0.443 -23.685 1.00 41.91 177 SER A CA 1
ATOM 1403 C C . SER A 1 177 ? 22.483 0.078 -24.966 1.00 41.91 177 SER A C 1
ATOM 1405 O O . SER A 1 177 ? 22.110 0.965 -25.727 1.00 41.91 177 SER A O 1
ATOM 1407 N N . ASP A 1 178 ? 22.260 -1.219 -25.184 1.00 42.56 178 ASP A N 1
ATOM 1408 C CA . ASP A 1 178 ? 21.548 -1.763 -26.348 1.00 42.56 178 ASP A CA 1
ATOM 1409 C C . ASP A 1 178 ? 20.016 -1.616 -26.203 1.00 42.56 178 ASP A C 1
ATOM 1411 O O . ASP A 1 178 ? 19.480 -1.658 -25.089 1.00 42.56 178 ASP A O 1
ATOM 1415 N N . VAL A 1 179 ? 19.308 -1.463 -27.329 1.00 41.75 179 VAL A N 1
ATOM 1416 C CA . VAL A 1 179 ? 17.836 -1.370 -27.411 1.00 41.75 179 VAL A CA 1
ATOM 1417 C C . VAL A 1 179 ? 17.295 -2.623 -28.092 1.00 41.75 179 VAL A C 1
ATOM 1419 O O . VAL A 1 179 ? 17.908 -3.140 -29.023 1.00 41.75 179 VAL A O 1
ATOM 1422 N N . VAL A 1 180 ? 16.149 -3.134 -27.642 1.00 42.22 180 VAL A N 1
ATOM 1423 C CA . VAL A 1 180 ? 15.508 -4.310 -28.251 1.00 42.22 180 VAL A CA 1
ATOM 1424 C C . VAL A 1 180 ? 14.215 -3.872 -28.915 1.00 42.22 180 VAL A C 1
ATOM 1426 O O . VAL A 1 180 ? 13.349 -3.292 -28.265 1.00 42.22 180 VAL A O 1
ATOM 1429 N N . VAL A 1 181 ? 14.077 -4.168 -30.204 1.00 46.84 181 VAL A N 1
ATOM 1430 C CA . VAL A 1 181 ? 12.925 -3.780 -31.021 1.00 46.84 181 VAL A CA 1
ATOM 1431 C C . VAL A 1 181 ? 12.153 -5.031 -31.428 1.00 46.84 181 VAL A C 1
ATOM 1433 O O . VAL A 1 181 ? 12.737 -6.042 -31.827 1.00 46.84 181 VAL A O 1
ATOM 1436 N N . LYS A 1 182 ? 10.823 -4.974 -31.319 1.00 41.12 182 LYS A N 1
ATOM 1437 C CA . LYS A 1 182 ? 9.931 -6.027 -31.814 1.00 41.12 182 LYS A CA 1
ATOM 1438 C C . LYS A 1 182 ? 9.807 -5.899 -33.328 1.00 41.12 182 LYS A C 1
ATOM 1440 O O . LYS A 1 182 ? 9.392 -4.853 -33.817 1.00 41.12 182 LYS A O 1
ATOM 1445 N N . ASP A 1 183 ? 10.124 -6.963 -34.050 1.00 48.09 183 ASP A N 1
ATOM 1446 C CA . ASP A 1 183 ? 10.098 -6.979 -35.512 1.00 48.09 183 ASP A CA 1
ATOM 1447 C C . ASP A 1 183 ? 9.385 -8.253 -35.990 1.00 48.09 183 ASP A C 1
ATOM 1449 O O . ASP A 1 183 ? 9.442 -9.298 -35.338 1.00 48.09 183 ASP A O 1
ATOM 1453 N N . LYS A 1 184 ? 8.614 -8.139 -37.072 1.00 47.22 184 LYS A N 1
ATOM 1454 C CA . LYS A 1 184 ? 7.808 -9.239 -37.622 1.00 47.22 184 LYS A CA 1
ATOM 1455 C C . LYS A 1 184 ? 8.563 -10.031 -38.689 1.00 47.22 184 LYS A C 1
ATOM 1457 O O . LYS A 1 184 ? 8.069 -11.085 -39.081 1.00 47.22 184 LYS A O 1
ATOM 1462 N N . ASP A 1 185 ? 9.721 -9.546 -39.142 1.00 58.84 185 ASP A N 1
ATOM 1463 C CA . ASP A 1 185 ? 10.558 -10.239 -40.119 1.00 58.84 185 ASP A CA 1
ATOM 1464 C C . ASP A 1 185 ? 11.291 -11.450 -39.481 1.00 58.84 185 ASP A C 1
ATOM 1466 O O . ASP A 1 185 ? 12.114 -11.275 -38.569 1.00 58.84 185 ASP A O 1
ATOM 1470 N N . PRO A 1 186 ? 11.007 -12.694 -39.919 1.00 53.88 186 PRO A N 1
ATOM 1471 C CA . PRO A 1 186 ? 11.610 -13.908 -39.362 1.00 53.88 186 PRO A CA 1
ATOM 1472 C C . PRO A 1 186 ? 13.127 -14.017 -39.577 1.00 53.88 186 PRO A C 1
ATOM 1474 O O . PRO A 1 186 ? 13.811 -14.583 -38.719 1.00 53.88 186 PRO A O 1
ATOM 1477 N N . GLU A 1 187 ? 13.652 -13.474 -40.681 1.00 59.66 187 GLU A N 1
ATOM 1478 C CA . GLU A 1 187 ? 15.088 -13.494 -41.009 1.00 59.66 187 GLU A CA 1
ATOM 1479 C C . GLU A 1 187 ? 15.857 -12.525 -40.096 1.00 59.66 187 GLU A C 1
ATOM 1481 O O . GLU A 1 187 ? 16.848 -12.901 -39.462 1.00 59.66 187 GLU A O 1
ATOM 1486 N N . ALA A 1 188 ? 15.346 -11.299 -39.931 1.00 55.66 188 ALA A N 1
ATOM 1487 C CA . ALA A 1 188 ? 15.968 -10.267 -39.096 1.00 55.66 188 ALA A CA 1
ATOM 1488 C C . ALA A 1 188 ? 15.902 -10.575 -37.587 1.00 55.66 188 ALA A C 1
ATOM 1490 O O . ALA A 1 188 ? 16.772 -10.155 -36.819 1.00 55.66 188 ALA A O 1
ATOM 1491 N N . THR A 1 189 ? 14.883 -11.320 -37.149 1.00 55.38 189 THR A N 1
ATOM 1492 C CA . THR A 1 189 ? 14.674 -11.686 -35.735 1.00 55.38 189 THR A CA 1
ATOM 1493 C C . THR A 1 189 ? 15.166 -13.078 -35.369 1.00 55.38 189 THR A C 1
ATOM 1495 O O . THR A 1 189 ? 14.991 -13.489 -34.225 1.00 55.38 189 THR A O 1
ATOM 1498 N N . LYS A 1 190 ? 15.756 -13.837 -36.305 1.00 61.78 190 LYS A N 1
ATOM 1499 C CA . LYS A 1 190 ? 16.172 -15.238 -36.084 1.00 61.78 190 LYS A CA 1
ATOM 1500 C C . LYS A 1 190 ? 15.068 -16.093 -35.434 1.00 61.78 190 LYS A C 1
ATOM 1502 O O . LYS A 1 190 ? 15.345 -16.935 -34.580 1.00 61.78 190 LYS A O 1
ATOM 1507 N N . GLY A 1 191 ? 13.809 -15.837 -35.795 1.00 50.84 191 GLY A N 1
ATOM 1508 C CA . GLY A 1 191 ? 12.643 -16.572 -35.299 1.00 50.84 191 GLY A CA 1
ATOM 1509 C C . GLY A 1 191 ? 12.177 -16.258 -33.869 1.00 50.84 191 GLY A C 1
ATOM 1510 O O . GLY A 1 191 ? 11.228 -16.895 -33.417 1.00 50.84 191 GLY A O 1
ATOM 1511 N N . VAL A 1 192 ? 12.776 -15.292 -33.154 1.00 49.34 192 VAL A N 1
ATOM 1512 C CA . VAL A 1 192 ? 12.354 -14.928 -31.779 1.00 49.34 192 VAL A CA 1
ATOM 1513 C C . VAL A 1 192 ? 11.389 -13.734 -31.712 1.00 49.34 192 VAL A C 1
ATOM 1515 O O . VAL A 1 192 ? 10.927 -13.378 -30.631 1.00 49.34 192 VAL A O 1
ATOM 1518 N N . GLY A 1 193 ? 11.062 -13.110 -32.851 1.00 63.97 193 GLY A N 1
ATOM 1519 C CA . GLY A 1 193 ? 10.115 -11.984 -32.929 1.00 63.97 193 GLY A CA 1
ATOM 1520 C C . GLY A 1 193 ? 10.620 -10.667 -32.317 1.00 63.97 193 GLY A C 1
ATOM 1521 O O . GLY A 1 193 ? 9.841 -9.732 -32.124 1.00 63.97 193 GLY A O 1
ATOM 1522 N N . ALA A 1 194 ? 11.914 -10.588 -31.996 1.00 50.31 194 ALA A N 1
ATOM 1523 C CA . ALA A 1 194 ? 12.597 -9.398 -31.503 1.00 50.31 194 ALA A CA 1
ATOM 1524 C C . ALA A 1 194 ? 14.056 -9.385 -31.982 1.00 50.31 194 ALA A C 1
ATOM 1526 O O . ALA A 1 194 ? 14.657 -10.441 -32.187 1.00 50.31 194 ALA A O 1
ATOM 1527 N N . ARG A 1 195 ? 14.639 -8.196 -32.153 1.00 56.31 195 ARG A N 1
ATOM 1528 C CA . ARG A 1 195 ? 16.053 -8.026 -32.517 1.00 56.31 195 ARG A CA 1
ATOM 1529 C C . ARG A 1 195 ? 16.703 -6.900 -31.719 1.00 56.31 195 ARG A C 1
ATOM 1531 O O . ARG A 1 195 ? 16.043 -5.934 -31.345 1.00 56.31 195 ARG A O 1
ATOM 1538 N N . ASN A 1 196 ? 18.001 -7.034 -31.467 1.00 48.75 196 ASN A N 1
ATOM 1539 C CA . ASN A 1 196 ? 18.782 -6.017 -30.765 1.00 48.75 196 ASN A CA 1
ATOM 1540 C C . ASN A 1 196 ? 19.318 -4.997 -31.771 1.00 48.75 196 ASN A C 1
ATOM 1542 O O . ASN A 1 196 ? 19.969 -5.373 -32.747 1.00 48.75 196 ASN A O 1
ATOM 1546 N N . GLU A 1 197 ? 19.093 -3.719 -31.499 1.00 53.81 197 GLU A N 1
ATOM 1547 C CA . GLU A 1 197 ? 19.686 -2.600 -32.219 1.00 53.81 197 GLU A CA 1
ATOM 1548 C C . GLU A 1 197 ? 20.612 -1.804 -31.300 1.00 53.81 197 GLU A C 1
ATOM 1550 O O . GLU A 1 197 ? 20.316 -1.539 -30.132 1.00 53.81 197 GLU A O 1
ATOM 1555 N N . ARG A 1 198 ? 21.759 -1.397 -31.847 1.00 49.16 198 ARG A N 1
ATOM 1556 C CA . ARG A 1 198 ? 22.691 -0.514 -31.149 1.00 49.16 198 ARG A CA 1
ATOM 1557 C C . ARG A 1 198 ? 22.310 0.922 -31.446 1.00 49.16 198 ARG A C 1
ATOM 1559 O O . ARG A 1 198 ? 22.555 1.409 -32.545 1.00 49.16 198 ARG A O 1
ATOM 1566 N N . HIS A 1 199 ? 21.713 1.592 -30.471 1.00 54.19 199 HIS A N 1
ATOM 1567 C CA . HIS A 1 199 ? 21.401 3.014 -30.574 1.00 54.19 199 HIS A CA 1
ATOM 1568 C C . HIS A 1 199 ? 22.469 3.820 -29.835 1.00 54.19 199 HIS A C 1
ATOM 1570 O O . HIS A 1 199 ? 22.828 3.510 -28.699 1.00 54.19 199 HIS A O 1
ATOM 1576 N N . LEU A 1 200 ? 22.978 4.870 -30.478 1.00 52.19 200 LEU A N 1
ATOM 1577 C CA . LEU A 1 200 ? 23.791 5.888 -29.821 1.00 52.19 200 LEU A CA 1
ATOM 1578 C C . LEU A 1 200 ? 22.868 7.035 -29.418 1.00 52.19 200 LEU A C 1
ATOM 1580 O O . LEU A 1 200 ? 22.154 7.575 -30.257 1.00 52.19 200 LEU A O 1
ATOM 1584 N N . CYS A 1 201 ? 22.885 7.424 -28.148 1.00 54.69 201 CYS A N 1
ATOM 1585 C CA . CYS A 1 201 ? 22.094 8.551 -27.678 1.00 54.69 201 CYS A CA 1
ATOM 1586 C C . CYS A 1 201 ? 22.933 9.433 -26.748 1.00 54.69 201 CYS A C 1
ATOM 1588 O O . CYS A 1 201 ? 23.724 8.941 -25.940 1.00 54.69 201 CYS A O 1
ATOM 1590 N N . ALA A 1 202 ? 22.787 10.746 -26.911 1.00 55.28 202 ALA A N 1
ATOM 1591 C CA . ALA A 1 202 ? 23.521 11.768 -26.185 1.00 55.28 202 ALA A CA 1
ATOM 1592 C C . ALA A 1 202 ? 22.560 12.880 -25.763 1.00 55.28 202 ALA A C 1
ATOM 1594 O O . ALA A 1 202 ? 21.649 13.236 -26.507 1.00 55.28 202 ALA A O 1
ATOM 1595 N N . ILE A 1 203 ? 22.769 13.430 -24.567 1.00 59.69 203 ILE A N 1
ATOM 1596 C CA . ILE A 1 203 ? 21.946 14.508 -24.015 1.00 59.69 203 ILE A CA 1
ATOM 1597 C C . ILE A 1 203 ? 22.855 15.674 -23.641 1.00 59.69 203 ILE A C 1
ATOM 1599 O O . ILE A 1 203 ? 23.874 15.484 -22.978 1.00 59.69 203 ILE A O 1
ATOM 1603 N N . ASN A 1 204 ? 22.458 16.882 -24.039 1.00 58.16 204 ASN A N 1
ATOM 1604 C CA . ASN A 1 204 ? 23.056 18.128 -23.580 1.00 58.16 204 ASN A CA 1
ATOM 1605 C C . ASN A 1 204 ? 22.094 18.816 -22.604 1.00 58.16 204 ASN A C 1
ATOM 1607 O O . ASN A 1 204 ? 20.983 19.174 -22.989 1.00 58.16 204 ASN A O 1
ATOM 1611 N N . TYR A 1 205 ? 22.516 19.001 -21.353 1.00 51.75 205 TYR A N 1
ATOM 1612 C CA . TYR A 1 205 ? 21.731 19.692 -20.331 1.00 51.75 205 TYR A CA 1
ATOM 1613 C C . TYR A 1 205 ? 22.454 20.964 -19.887 1.00 51.75 205 TYR A C 1
ATOM 1615 O O . TYR A 1 205 ? 23.491 20.904 -19.226 1.00 51.75 205 TYR A O 1
ATOM 1623 N N . ASN A 1 206 ? 21.912 22.120 -20.266 1.00 54.50 206 ASN A N 1
ATOM 1624 C CA . ASN A 1 206 ? 22.451 23.433 -19.923 1.00 54.50 206 ASN A CA 1
ATOM 1625 C C . ASN A 1 206 ? 21.304 24.453 -19.777 1.00 54.50 206 ASN A C 1
ATOM 1627 O O . ASN A 1 206 ? 20.199 24.226 -20.264 1.00 54.50 206 ASN A O 1
ATOM 1631 N N . VAL A 1 207 ? 21.565 25.588 -19.119 1.00 56.22 207 VAL A N 1
ATOM 1632 C CA . VAL A 1 207 ? 20.591 26.671 -18.854 1.00 56.22 207 VAL A CA 1
ATOM 1633 C C . VAL A 1 207 ? 20.013 27.257 -20.153 1.00 56.22 207 VAL A C 1
ATOM 1635 O O . VAL A 1 207 ? 18.924 27.825 -20.156 1.00 56.22 207 VAL A O 1
ATOM 1638 N N . ARG A 1 208 ? 20.724 27.095 -21.274 1.00 57.81 208 ARG A N 1
ATOM 1639 C CA . ARG A 1 208 ? 20.218 27.324 -22.631 1.00 57.81 208 ARG A CA 1
ATOM 1640 C C . ARG A 1 208 ? 20.290 26.011 -23.410 1.00 57.81 208 ARG A C 1
ATOM 1642 O O . ARG A 1 208 ? 21.335 25.360 -23.415 1.00 57.81 208 ARG A O 1
ATOM 1649 N N . GLY A 1 209 ? 19.183 25.628 -24.044 1.00 57.12 209 GLY A N 1
ATOM 1650 C CA . GLY A 1 209 ? 19.109 24.463 -24.924 1.00 57.12 209 GLY A CA 1
ATOM 1651 C C . GLY A 1 209 ? 19.859 24.731 -26.223 1.00 57.12 209 GLY A C 1
ATOM 1652 O O . GLY A 1 209 ? 19.266 25.170 -27.199 1.00 57.12 209 GLY A O 1
ATOM 1653 N N . ASN A 1 210 ? 21.170 24.509 -26.212 1.00 67.94 210 ASN A N 1
ATOM 1654 C CA . ASN A 1 210 ? 22.025 24.714 -27.377 1.00 67.94 210 ASN A CA 1
ATOM 1655 C C . ASN A 1 210 ? 22.022 23.437 -28.229 1.00 67.94 210 ASN A C 1
ATOM 1657 O O . ASN A 1 210 ? 22.788 22.498 -27.966 1.00 67.94 210 ASN A O 1
ATOM 1661 N N . VAL A 1 211 ? 21.122 23.387 -29.214 1.00 67.50 211 VAL A N 1
ATOM 1662 C CA . VAL A 1 211 ? 20.983 22.275 -30.175 1.00 67.50 211 VAL A CA 1
ATOM 1663 C C . VAL A 1 211 ? 22.270 22.089 -30.987 1.00 67.50 211 VAL A C 1
ATOM 1665 O O . VAL A 1 211 ? 22.624 20.964 -31.337 1.00 67.50 211 VAL A O 1
ATOM 1668 N N . GLU A 1 212 ? 23.043 23.161 -31.175 1.00 74.69 212 GLU A N 1
ATOM 1669 C CA . GLU A 1 212 ? 24.293 23.171 -31.940 1.00 74.69 212 GLU A CA 1
ATOM 1670 C C . GLU A 1 212 ? 25.360 22.259 -31.321 1.00 74.69 212 GLU A C 1
ATOM 1672 O O . GLU A 1 212 ? 26.190 21.695 -32.028 1.00 74.69 212 GLU A O 1
ATOM 1677 N N . ILE A 1 213 ? 25.337 22.077 -29.995 1.00 69.44 213 ILE A N 1
ATOM 1678 C CA . ILE A 1 213 ? 26.291 21.209 -29.288 1.00 69.44 213 ILE A CA 1
ATOM 1679 C C . ILE A 1 213 ? 25.971 19.732 -29.548 1.00 69.44 213 ILE A C 1
ATOM 1681 O O . ILE A 1 213 ? 26.882 18.925 -29.727 1.00 69.44 213 ILE A O 1
ATOM 1685 N N . VAL A 1 214 ? 24.685 19.371 -29.572 1.00 70.75 214 VAL A N 1
ATOM 1686 C CA . VAL A 1 214 ? 24.251 17.992 -29.856 1.00 70.75 214 VAL A CA 1
ATOM 1687 C C . VAL A 1 214 ? 24.474 17.671 -31.329 1.00 70.75 214 VAL A C 1
ATOM 1689 O O . VAL A 1 214 ? 24.997 16.605 -31.645 1.00 70.75 214 VAL A O 1
ATOM 1692 N N . GLN A 1 215 ? 24.158 18.621 -32.210 1.00 75.44 215 GLN A N 1
ATOM 1693 C CA . GLN A 1 215 ? 24.457 18.518 -33.631 1.00 75.44 215 GLN A CA 1
ATOM 1694 C C . GLN A 1 215 ? 25.965 18.364 -33.871 1.00 75.44 215 GLN A C 1
ATOM 1696 O O . GLN A 1 215 ? 26.380 17.403 -34.502 1.00 75.44 215 GLN A O 1
ATOM 1701 N N . GLY A 1 216 ? 26.807 19.205 -33.261 1.00 76.31 216 GLY A N 1
ATOM 1702 C CA . GLY A 1 216 ? 28.262 19.088 -33.394 1.00 76.31 216 GLY A CA 1
ATOM 1703 C C . GLY A 1 216 ? 28.833 17.772 -32.848 1.00 76.31 216 GLY A C 1
ATOM 1704 O O . GLY A 1 216 ? 29.834 17.267 -33.357 1.00 76.31 216 GLY A O 1
ATOM 1705 N N . LEU A 1 217 ? 28.210 17.175 -31.827 1.00 72.06 217 LEU A N 1
ATOM 1706 C CA . LEU A 1 217 ? 28.580 15.838 -31.359 1.00 72.06 217 LEU A CA 1
ATOM 1707 C C . LEU A 1 217 ? 28.218 14.761 -32.391 1.00 72.06 217 LEU A C 1
ATOM 1709 O O . LEU A 1 217 ? 29.045 13.889 -32.661 1.00 72.06 217 LEU A O 1
ATOM 1713 N N . LEU A 1 218 ? 27.013 14.827 -32.964 1.00 75.81 218 LEU A N 1
ATOM 1714 C CA . LEU A 1 218 ? 26.572 13.914 -34.018 1.00 75.81 218 LEU A CA 1
ATOM 1715 C C . LEU A 1 218 ? 27.494 14.007 -35.238 1.00 75.81 218 LEU A C 1
ATOM 1717 O O . LEU A 1 218 ? 27.979 12.978 -35.704 1.00 75.81 218 LEU A O 1
ATOM 1721 N N . ASP A 1 219 ? 27.807 15.223 -35.681 1.00 78.25 219 ASP A N 1
ATOM 1722 C CA . ASP A 1 219 ? 28.666 15.474 -36.837 1.00 78.25 219 ASP A CA 1
ATOM 1723 C C . ASP A 1 219 ? 30.059 14.859 -36.639 1.00 78.25 219 ASP A C 1
ATOM 1725 O O . ASP A 1 219 ? 30.593 14.210 -37.537 1.00 78.25 219 ASP A O 1
ATOM 1729 N N . ASN A 1 220 ? 30.631 14.980 -35.435 1.00 77.50 220 ASN A N 1
ATOM 1730 C CA . ASN A 1 220 ? 31.923 14.372 -35.101 1.00 77.50 220 ASN A CA 1
ATOM 1731 C C . ASN A 1 220 ? 31.885 12.838 -35.122 1.00 77.50 220 ASN A C 1
ATOM 1733 O O . ASN A 1 220 ? 32.832 12.199 -35.589 1.00 77.50 220 ASN A O 1
ATOM 1737 N N . VAL A 1 221 ? 30.804 12.236 -34.620 1.00 76.19 221 VAL A N 1
ATOM 1738 C CA . VAL A 1 221 ? 30.629 10.777 -34.653 1.00 76.19 221 VAL A CA 1
ATOM 1739 C C . VAL A 1 221 ? 30.473 10.294 -36.093 1.00 76.19 221 VAL A C 1
ATOM 1741 O O . VAL A 1 221 ? 31.137 9.340 -36.495 1.00 76.19 221 VAL A O 1
ATOM 1744 N N . MET A 1 222 ? 29.647 10.970 -36.889 1.00 79.75 222 MET A N 1
ATOM 1745 C CA . MET A 1 222 ? 29.403 10.603 -38.284 1.00 79.75 222 MET A CA 1
ATOM 1746 C C . MET A 1 222 ? 30.645 10.804 -39.156 1.00 79.75 222 MET A C 1
ATOM 1748 O O . MET A 1 222 ? 30.950 9.952 -39.992 1.00 79.75 222 MET A O 1
ATOM 1752 N N . LEU A 1 223 ? 31.439 11.847 -38.890 1.00 78.56 223 LEU A N 1
ATOM 1753 C CA . LEU A 1 223 ? 32.744 12.053 -39.519 1.00 78.56 223 LEU A CA 1
ATOM 1754 C C . LEU A 1 223 ? 33.710 10.899 -39.209 1.00 78.56 223 LEU A C 1
ATOM 1756 O O . LEU A 1 223 ? 34.377 10.396 -40.114 1.00 78.56 223 LEU A O 1
ATOM 1760 N N . ALA A 1 224 ? 33.759 10.438 -37.954 1.00 76.94 224 ALA A N 1
ATOM 1761 C CA . ALA A 1 224 ? 34.577 9.287 -37.564 1.00 76.94 224 ALA A CA 1
ATOM 1762 C C . ALA A 1 224 ? 34.128 7.987 -38.260 1.00 76.94 224 ALA A C 1
ATOM 1764 O O . ALA A 1 224 ? 34.961 7.138 -38.582 1.00 76.94 224 ALA A O 1
ATOM 1765 N N . LEU A 1 225 ? 32.827 7.858 -38.534 1.00 78.69 225 LEU A N 1
ATOM 1766 C CA . LEU A 1 225 ? 32.232 6.742 -39.274 1.00 78.69 225 LEU A CA 1
ATOM 1767 C C . LEU A 1 225 ? 32.293 6.909 -40.804 1.00 78.69 225 LEU A C 1
ATOM 1769 O O . LEU A 1 225 ? 31.909 5.989 -41.521 1.00 78.69 225 LEU A O 1
ATOM 1773 N N . LYS A 1 226 ? 32.821 8.037 -41.305 1.00 84.50 226 LYS A N 1
ATOM 1774 C CA . LYS A 1 226 ? 32.900 8.402 -42.733 1.00 84.50 226 LYS A CA 1
ATOM 1775 C C . LYS A 1 226 ? 31.537 8.483 -43.438 1.00 84.50 226 LYS A C 1
ATOM 1777 O O . LYS A 1 226 ? 31.460 8.234 -44.638 1.00 84.50 226 LYS A O 1
ATOM 1782 N N . ILE A 1 227 ? 30.485 8.855 -42.711 1.00 81.38 227 ILE A N 1
ATOM 1783 C CA . ILE A 1 227 ? 29.130 9.013 -43.256 1.00 81.38 227 ILE A CA 1
ATOM 1784 C C . ILE A 1 227 ? 28.890 10.502 -43.569 1.00 81.38 227 ILE A C 1
ATOM 1786 O O . ILE A 1 227 ? 29.032 11.334 -42.668 1.00 81.38 227 ILE A O 1
ATOM 1790 N N . PRO A 1 228 ? 28.548 10.876 -44.817 1.00 78.19 228 PRO A N 1
ATOM 1791 C CA . PRO A 1 228 ? 28.298 12.265 -45.195 1.00 78.19 228 PRO A CA 1
ATOM 1792 C C . PRO A 1 228 ? 26.936 12.772 -44.694 1.00 78.19 228 PRO A C 1
ATOM 1794 O O . PRO A 1 228 ? 25.969 12.017 -44.589 1.00 78.19 228 PRO A O 1
ATOM 1797 N N . PHE A 1 229 ? 26.859 14.075 -44.412 1.00 79.44 229 PHE A N 1
ATOM 1798 C CA . PHE A 1 229 ? 25.601 14.757 -44.100 1.00 79.44 229 PHE A CA 1
ATOM 1799 C C . PHE A 1 229 ? 24.792 14.994 -45.380 1.00 79.44 229 PHE A C 1
ATOM 1801 O O . PHE A 1 229 ? 25.351 15.446 -46.383 1.00 79.44 229 PHE A O 1
ATOM 1808 N N . SER A 1 230 ? 23.485 14.737 -45.339 1.00 78.62 230 SER A N 1
ATOM 1809 C CA . SER A 1 230 ? 22.556 15.052 -46.426 1.00 78.62 230 SER A CA 1
ATOM 1810 C C . SER A 1 230 ? 21.287 15.689 -45.883 1.00 78.62 230 SER A C 1
ATOM 1812 O O . SER A 1 230 ? 20.808 15.335 -44.810 1.00 78.62 230 SER A O 1
ATOM 1814 N N . VAL A 1 231 ? 20.728 16.625 -46.644 1.00 67.50 231 VAL A N 1
ATOM 1815 C CA . VAL A 1 231 ? 19.464 17.294 -46.306 1.00 67.50 231 VAL A CA 1
ATOM 1816 C C . VAL A 1 231 ? 18.262 16.494 -46.824 1.00 67.50 231 VAL A C 1
ATOM 1818 O O . VAL A 1 231 ? 17.192 16.550 -46.229 1.00 67.50 231 VAL A O 1
ATOM 1821 N N . ASP A 1 232 ? 18.460 15.686 -47.871 1.00 64.38 232 ASP A N 1
ATOM 1822 C CA . ASP A 1 232 ? 17.383 15.037 -48.633 1.00 64.38 232 ASP A CA 1
ATOM 1823 C C . ASP A 1 232 ? 17.257 13.522 -48.370 1.00 64.38 232 ASP A C 1
ATOM 1825 O O . ASP A 1 232 ? 16.509 12.834 -49.060 1.00 64.38 232 ASP A O 1
ATOM 1829 N N . GLY A 1 233 ? 17.984 12.979 -47.381 1.00 59.97 233 GLY A N 1
ATOM 1830 C CA . GLY A 1 233 ? 17.840 11.578 -46.955 1.00 59.97 233 GLY A CA 1
ATOM 1831 C C . GLY A 1 233 ? 18.226 10.546 -48.024 1.00 59.97 233 GLY A C 1
ATOM 1832 O O . GLY A 1 233 ? 17.484 9.600 -48.276 1.00 59.97 233 GLY A O 1
ATOM 1833 N N . VAL A 1 234 ? 19.382 10.723 -48.668 1.00 60.59 234 VAL A N 1
ATOM 1834 C CA . VAL A 1 234 ? 19.904 9.785 -49.682 1.00 60.59 234 VAL A CA 1
ATOM 1835 C C . VAL A 1 234 ? 20.451 8.517 -49.004 1.00 60.59 234 VAL A C 1
ATOM 1837 O O . VAL A 1 234 ? 20.984 8.602 -47.893 1.00 60.59 234 VAL A O 1
ATOM 1840 N N . GLU A 1 235 ? 20.357 7.354 -49.664 1.00 56.06 235 GLU A N 1
ATOM 1841 C CA . GLU A 1 235 ? 20.998 6.111 -49.201 1.00 56.06 235 GLU A CA 1
ATOM 1842 C C . GLU A 1 235 ? 22.484 6.363 -48.863 1.00 56.06 235 GLU A C 1
ATOM 1844 O O . GLU A 1 235 ? 23.208 6.986 -49.635 1.00 56.06 235 GLU A O 1
ATOM 1849 N N . GLU A 1 236 ? 22.909 5.909 -47.677 1.00 64.62 236 GLU A N 1
ATOM 1850 C CA . GLU A 1 236 ? 24.253 6.088 -47.086 1.00 64.62 236 GLU A CA 1
ATOM 1851 C C . GLU A 1 236 ? 24.614 7.488 -46.540 1.00 64.62 236 GLU A C 1
ATOM 1853 O O . GLU A 1 236 ? 25.791 7.795 -46.345 1.00 64.62 236 GLU A O 1
ATOM 1858 N N . SER A 1 237 ? 23.631 8.330 -46.209 1.00 73.06 237 SER A N 1
ATOM 1859 C CA . SER A 1 237 ? 23.862 9.624 -45.540 1.00 73.06 237 SER A CA 1
ATOM 1860 C C . SER A 1 237 ? 23.053 9.784 -44.248 1.00 73.06 237 SER A C 1
ATOM 1862 O O . SER A 1 237 ? 22.030 9.124 -44.064 1.00 73.06 237 SER A O 1
ATOM 1864 N N . TYR A 1 238 ? 23.504 10.652 -43.333 1.00 77.44 238 TYR A N 1
ATOM 1865 C CA . TYR A 1 238 ? 22.728 11.003 -42.134 1.00 77.44 238 TYR A CA 1
ATOM 1866 C C . TYR A 1 238 ? 22.049 12.367 -42.296 1.00 77.44 238 TYR A C 1
ATOM 1868 O O . TYR A 1 238 ? 22.604 13.281 -42.908 1.00 77.44 238 TYR A O 1
ATOM 1876 N N . HIS A 1 239 ? 20.850 12.494 -41.728 1.00 73.88 239 HIS A N 1
ATOM 1877 C CA . HIS A 1 239 ? 20.047 13.715 -41.706 1.00 73.88 239 HIS A CA 1
ATOM 1878 C C . HIS A 1 239 ? 19.428 13.907 -40.314 1.00 73.88 239 HIS A C 1
ATOM 1880 O O . HIS A 1 239 ? 19.371 12.971 -39.514 1.00 73.88 239 HIS A O 1
ATOM 1886 N N . LEU A 1 240 ? 18.996 15.131 -40.011 1.00 70.50 240 LEU A N 1
ATOM 1887 C CA . LEU A 1 240 ? 18.329 15.467 -38.754 1.00 70.50 240 LEU A CA 1
ATOM 1888 C C . LEU A 1 240 ? 16.822 15.553 -38.988 1.00 70.50 240 LEU A C 1
ATOM 1890 O O . LEU A 1 240 ? 16.362 16.411 -39.738 1.00 70.50 240 LEU A O 1
ATOM 1894 N N . GLU A 1 241 ? 16.059 14.696 -38.319 1.00 68.94 241 GLU A N 1
ATOM 1895 C CA . GLU A 1 241 ? 14.599 14.765 -38.301 1.00 68.94 241 GLU A CA 1
ATOM 1896 C C . GLU A 1 241 ? 14.135 15.359 -36.965 1.00 68.94 241 GLU A C 1
ATOM 1898 O O . GLU A 1 241 ? 14.468 14.857 -35.888 1.00 68.94 241 GLU A O 1
ATOM 1903 N N . GLY A 1 242 ? 13.381 16.457 -37.025 1.00 61.78 242 GLY A N 1
ATOM 1904 C CA . GLY A 1 242 ? 12.758 17.046 -35.844 1.00 61.78 242 GLY A CA 1
ATOM 1905 C C . GLY A 1 242 ? 11.550 16.217 -35.422 1.00 61.78 242 GLY A C 1
ATOM 1906 O O . GLY A 1 242 ? 10.607 16.072 -36.195 1.00 61.78 242 GLY A O 1
ATOM 1907 N N . LYS A 1 243 ? 11.565 15.690 -34.197 1.00 54.16 243 LYS A N 1
ATOM 1908 C CA . LYS A 1 243 ? 10.437 14.947 -33.632 1.00 54.16 243 LYS A CA 1
ATOM 1909 C C . LYS A 1 243 ? 9.931 15.657 -32.383 1.00 54.16 243 LYS A C 1
ATOM 1911 O O . LYS A 1 243 ? 10.522 15.542 -31.311 1.00 54.16 243 LYS A O 1
ATOM 1916 N N . ASP A 1 244 ? 8.847 16.407 -32.545 1.00 44.47 244 ASP A N 1
ATOM 1917 C CA . ASP A 1 244 ? 8.167 17.065 -31.434 1.00 44.47 244 ASP A CA 1
ATOM 1918 C C . ASP A 1 244 ? 7.275 16.052 -30.710 1.00 44.47 244 ASP A C 1
ATOM 1920 O O . ASP A 1 244 ? 6.355 15.473 -31.288 1.00 44.47 244 ASP A O 1
ATOM 1924 N N . HIS A 1 245 ? 7.564 15.824 -29.432 1.00 40.34 245 HIS A N 1
ATOM 1925 C CA . HIS A 1 245 ? 6.737 15.016 -28.544 1.00 40.34 245 HIS A CA 1
ATOM 1926 C C . HIS A 1 245 ? 5.852 15.955 -27.707 1.00 40.34 245 HIS A C 1
ATOM 1928 O O . HIS A 1 245 ? 6.233 16.327 -26.596 1.00 40.34 245 HIS A O 1
ATOM 1934 N N . PHE A 1 246 ? 4.702 16.358 -28.261 1.00 32.06 246 PHE A N 1
ATOM 1935 C CA . PHE A 1 246 ? 3.613 17.035 -27.542 1.00 32.06 246 PHE A CA 1
ATOM 1936 C C . PHE A 1 246 ? 2.348 16.180 -27.545 1.00 32.06 246 PHE A C 1
ATOM 1938 O O . PHE A 1 246 ? 2.059 15.564 -28.596 1.00 32.06 246 PHE A O 1
#

Foldseek 3Di:
DFQPVLAADPKDKDWAAQQPDWAAFAPGDDIDTRLVVLVVLCPPPPQVVVSVVCPPPRIWIFMAHPVRHTQDGPPGTGGNSGDDDPPRQDDDDDFDDPDPVVSQVVVLVVCQVCQCVHPPRPDDDDDDDPPCVVVVDDPVPDDWDADPDDSGPVRRTFDPDCVVVVVVCVVVDDDFDKGKAQDPDCVQDVNPRIHIDRDDDDDDDDPDPDVVVVVVVVVVVCVVVVQDDDPPDDPRHDYDDDDDDD

Organism: NCBI:txid96803

Sequence (246 aa):
THDLDTIDGPFTYDAQPPKKITFIPLNRSENIKADLLLEELSHDSHLREYVPIIKDKPFYPVIRDRHGVVLSLPPIINGNHSKITLKTKNVFIECTATDQIKAQIVLDTIVCMFSEYCEKPFTIEPVEADMGERLRVDLSKESWVKVGNPKTIDCEAVRNTLLPGLLRALAANKHVSDVVVKDKDPEATKGVGARNERHLCAINYNVRGNVEIVQGLLDNVMLALKIPFSVDGVEESYHLEGKDHF

InterPro domains:
  IPR005146 B3/B4 tRNA-binding domain [PF03483] (2-100)
  IPR020825 Phenylalanyl-tRNA synthetase-like, B3/B4 [G3DSA:3.50.40.10] (1-141)
  IPR041616 Phenylalanyl tRNA synthetase beta chain, core domain [PF17759] (133-237)
  IPR045060 Phenylalanine-tRNA ligase, class IIc, beta subunit [PTHR10947] (1-129)
  IPR045864 Class II Aminoacyl-tRNA synthetase/Biotinyl protein ligase (BPL) and lipoyl protein ligase (LPL) [SSF55681] (143-232)

pLDDT: mean 73.07, std 20.65, range [31.06, 96.81]